Protein AF-0000000072195715 (afdb_homodimer)

InterPro domains:
  IPR000835 MarR-type HTH domain [PF01047] (42-98)
  IPR000835 MarR-type HTH domain [PR00598] (58-74)
  IPR000835 MarR-type HTH domain [PR00598] (75-90)
  IPR000835 MarR-type HTH domain [PR00598] (94-110)
  IPR000835 MarR-type HTH domain [PR00598] (124-144)
  IPR000835 MarR-type HTH domain [PS50995] (1-146)
  IPR000835 MarR-type HTH domain [SM00347] (34-134)
  IPR036388 Winged helix-like DNA-binding domain superfamily [G3DSA:1.10.10.10] (3-145)
  IPR036390 Winged helix DNA-binding domain superfamily [SSF46785] (8-145)
  IPR039422 Transcription regulators MarR/SlyA-like [PTHR33164] (22-145)

Sequence (300 aa):
MKDKKISPITVLDKSPMFVCGVMQRMYRNRAQAELSRQSLITLEMASALAAIEEFQPMSQQALANAVICERSVAKRMVDNLQKRGLVQVSKCESNRRIKMLSLTTDGQQTLQKVHEIMTNLQRDFFSCLSESETSEFVRLIRKVTLANHDMKDKKISPITVLDKSPMFVCGVMQRMYRNRAQAELSRQSLITLEMASALAAIEEFQPMSQQALANAVICERSVAKRMVDNLQKRGLVQVSKCESNRRIKMLSLTTDGQQTLQKVHEIMTNLQRDFFSCLSESETSEFVRLIRKVTLANHD

Organism: NCBI:txid1219067

pLDDT: mean 91.73, std 8.3, range [34.5, 98.06]

Radius of gyration: 22.09 Å; Cα contacts (8 Å, |Δi|>4): 346; chains: 2; bounding box: 43×75×43 Å

Solvent-accessible surface area (backbone atoms only — not comparable to full-atom values): 16574 Å² total; per-residue (Å²): 129,83,78,80,69,85,34,85,37,63,75,51,48,70,29,60,67,51,49,48,49,52,38,49,48,54,51,50,51,51,51,49,50,58,30,51,75,68,69,54,65,52,70,70,54,48,51,51,51,51,42,33,67,73,50,50,70,34,39,60,66,56,46,12,61,57,68,70,49,54,62,71,57,37,50,54,50,48,55,51,36,37,73,70,50,27,35,42,78,42,64,34,87,93,44,69,87,42,48,29,32,31,67,29,75,59,25,50,52,49,50,52,52,49,51,53,51,51,52,53,47,52,51,62,63,47,59,87,46,53,73,67,52,46,53,49,52,46,51,50,53,48,52,43,36,60,71,60,69,113,128,82,79,78,69,86,34,84,38,64,75,51,48,70,29,59,68,51,47,47,50,53,38,49,50,53,51,51,52,52,51,49,51,57,31,51,74,68,69,55,66,52,69,69,54,47,52,49,50,52,43,32,68,75,51,49,70,34,38,61,66,57,47,12,62,56,68,70,48,54,62,70,57,36,50,54,50,48,54,52,35,36,75,72,51,28,36,43,79,43,64,33,88,90,44,70,86,42,48,30,34,32,69,29,75,58,24,48,53,50,48,51,52,49,50,52,52,50,52,52,47,51,50,62,62,46,58,87,47,52,75,67,52,47,54,49,52,45,50,51,52,49,52,45,35,59,71,63,68,112

Structure (mmCIF, N/CA/C/O backbone):
data_AF-0000000072195715-model_v1
#
loop_
_entity.id
_entity.type
_entity.pdbx_description
1 polymer 'Transcriptional regulator'
#
loop_
_atom_site.group_PDB
_atom_site.id
_atom_site.type_symbol
_atom_site.label_atom_id
_atom_site.label_alt_id
_atom_site.label_comp_id
_atom_site.label_asym_id
_atom_site.label_entity_id
_atom_site.label_seq_id
_atom_site.pdbx_PDB_ins_code
_atom_site.Cartn_x
_atom_site.Cartn_y
_atom_site.Cartn_z
_atom_site.occupancy
_atom_site.B_iso_or_equiv
_atom_site.auth_seq_id
_atom_site.auth_comp_id
_atom_site.auth_asym_id
_atom_site.auth_atom_id
_atom_site.pdbx_PDB_model_num
ATOM 1 N N . MET A 1 1 ? 22.484 -19 5.84 1 34.78 1 MET A N 1
ATOM 2 C CA . MET A 1 1 ? 21.484 -18.344 6.676 1 34.78 1 MET A CA 1
ATOM 3 C C . MET A 1 1 ? 20.109 -18.406 6.02 1 34.78 1 MET A C 1
ATOM 5 O O . MET A 1 1 ? 19.953 -17.984 4.871 1 34.78 1 MET A O 1
ATOM 9 N N . LYS A 1 2 ? 19.234 -19.344 6.102 1 46 2 LYS A N 1
ATOM 10 C CA . LYS A 1 2 ? 18.062 -19.781 5.371 1 46 2 LYS A CA 1
ATOM 11 C C . LYS A 1 2 ? 17.156 -18.609 5.004 1 46 2 LYS A C 1
ATOM 13 O O . LYS A 1 2 ? 16.812 -17.797 5.863 1 46 2 LYS A O 1
ATOM 18 N N . ASP A 1 3 ? 17.188 -17.938 3.83 1 61.81 3 ASP A N 1
ATOM 19 C CA . ASP A 1 3 ? 16.578 -16.75 3.271 1 61.81 3 ASP A CA 1
ATOM 20 C C . ASP A 1 3 ? 15.102 -16.656 3.668 1 61.81 3 ASP A C 1
ATOM 22 O O . ASP A 1 3 ? 14.305 -17.547 3.352 1 61.81 3 ASP A O 1
ATOM 26 N N . LYS A 1 4 ? 14.867 -16.047 4.816 1 76.75 4 LYS A N 1
ATOM 27 C CA . LYS A 1 4 ? 13.523 -15.945 5.375 1 76.75 4 LYS A CA 1
ATOM 28 C C . LYS A 1 4 ? 12.531 -15.453 4.328 1 76.75 4 LYS A C 1
ATOM 30 O O . LYS A 1 4 ? 12.797 -14.484 3.617 1 76.75 4 LYS A O 1
ATOM 35 N N . LYS A 1 5 ? 11.578 -16.328 4.176 1 87.62 5 LYS A N 1
ATOM 36 C CA . LYS A 1 5 ? 10.562 -16 3.174 1 87.62 5 LYS A CA 1
ATOM 37 C C . LYS A 1 5 ? 9.516 -15.047 3.734 1 87.62 5 LYS A C 1
ATOM 39 O O . LYS A 1 5 ? 9.125 -15.156 4.895 1 87.62 5 LYS A O 1
ATOM 44 N N . ILE A 1 6 ? 9.266 -14.141 3.016 1 87.19 6 ILE A N 1
ATOM 45 C CA . ILE A 1 6 ? 8.203 -13.203 3.361 1 87.19 6 ILE A CA 1
ATOM 46 C C . ILE A 1 6 ? 6.844 -13.805 3.008 1 87.19 6 ILE A C 1
ATOM 48 O O . ILE A 1 6 ? 5.895 -13.703 3.787 1 87.19 6 ILE A O 1
ATOM 52 N N . SER A 1 7 ? 6.812 -14.406 1.901 1 86.88 7 SER A N 1
ATOM 53 C CA . SER A 1 7 ? 5.633 -15.141 1.449 1 86.88 7 SER A CA 1
ATOM 54 C C . SER A 1 7 ? 5.961 -16.609 1.19 1 86.88 7 SER A C 1
ATOM 56 O O . SER A 1 7 ? 7.023 -16.922 0.653 1 86.88 7 SER A O 1
ATOM 58 N N . PRO A 1 8 ? 5.062 -17.469 1.63 1 86.69 8 PRO A N 1
ATOM 59 C CA . PRO A 1 8 ? 5.293 -18.875 1.311 1 86.69 8 PRO A CA 1
ATOM 60 C C . PRO A 1 8 ? 5.211 -19.172 -0.187 1 86.69 8 PRO A C 1
ATOM 62 O O . PRO A 1 8 ? 5.672 -20.219 -0.645 1 86.69 8 PRO A O 1
ATOM 65 N N . ILE A 1 9 ? 4.59 -18.344 -0.897 1 88.94 9 ILE A N 1
ATOM 66 C CA . ILE A 1 9 ? 4.465 -18.484 -2.344 1 88.94 9 ILE A CA 1
ATOM 67 C C . ILE A 1 9 ? 5.695 -17.891 -3.029 1 88.94 9 ILE A C 1
ATOM 69 O O . ILE A 1 9 ? 5.93 -16.688 -2.973 1 88.94 9 ILE A O 1
ATOM 73 N N . THR A 1 10 ? 6.406 -18.625 -3.721 1 89.38 10 THR A N 1
ATOM 74 C CA . THR A 1 10 ? 7.715 -18.281 -4.266 1 89.38 10 THR A CA 1
ATOM 75 C C . THR A 1 10 ? 7.605 -17.094 -5.207 1 89.38 10 THR A C 1
ATOM 77 O O . THR A 1 10 ? 8.398 -16.141 -5.117 1 89.38 10 THR A O 1
ATOM 80 N N . VAL A 1 11 ? 6.668 -17.094 -6.141 1 88.81 11 VAL A N 1
ATOM 81 C CA . VAL A 1 11 ? 6.535 -16.031 -7.129 1 88.81 11 VAL A CA 1
ATOM 82 C C . VAL A 1 11 ? 6.227 -14.711 -6.426 1 88.81 11 VAL A C 1
ATOM 84 O O . VAL A 1 11 ? 6.703 -13.656 -6.848 1 88.81 11 VAL A O 1
ATOM 87 N N . LEU A 1 12 ? 5.5 -14.758 -5.32 1 88.31 12 LEU A N 1
ATOM 88 C CA . LEU A 1 12 ? 5.168 -13.547 -4.57 1 88.31 12 LEU A CA 1
ATOM 89 C C . LEU A 1 12 ? 6.355 -13.086 -3.734 1 88.31 12 LEU A C 1
ATOM 91 O O . LEU A 1 12 ? 6.609 -11.883 -3.623 1 88.31 12 LEU A O 1
ATOM 95 N N . ASP A 1 13 ? 7.004 -14.07 -3.229 1 90.19 13 ASP A N 1
ATOM 96 C CA . ASP A 1 13 ? 8.172 -13.766 -2.406 1 90.19 13 ASP A CA 1
ATOM 97 C C . ASP A 1 13 ? 9.242 -13.047 -3.223 1 90.19 13 ASP A C 1
ATOM 99 O O . ASP A 1 13 ? 9.977 -12.211 -2.695 1 90.19 13 ASP A O 1
ATOM 103 N N . LYS A 1 14 ? 9.273 -13.344 -4.512 1 89.56 14 LYS A N 1
ATOM 104 C CA . LYS A 1 14 ? 10.297 -12.781 -5.375 1 89.56 14 LYS A CA 1
ATOM 105 C C . LYS A 1 14 ? 9.828 -11.477 -6.02 1 89.56 14 LYS A C 1
ATOM 107 O O . LYS A 1 14 ? 10.602 -10.789 -6.68 1 89.56 14 LYS A O 1
ATOM 112 N N . SER A 1 15 ? 8.609 -11.141 -5.863 1 91.31 15 SER A N 1
ATOM 113 C CA . SER A 1 15 ? 8.039 -9.93 -6.441 1 91.31 15 SER A CA 1
ATOM 114 C C . SER A 1 15 ? 8.305 -8.711 -5.559 1 91.31 15 SER A C 1
ATOM 116 O O . SER A 1 15 ? 7.77 -8.609 -4.453 1 91.31 15 SER A O 1
ATOM 118 N N . PRO A 1 16 ? 9.07 -7.781 -6.035 1 92.88 16 PRO A N 1
ATOM 119 C CA . PRO A 1 16 ? 9.391 -6.598 -5.227 1 92.88 16 PRO A CA 1
ATOM 120 C C . PRO A 1 16 ? 8.141 -5.82 -4.805 1 92.88 16 PRO A C 1
ATOM 122 O O . PRO A 1 16 ? 8.062 -5.348 -3.67 1 92.88 16 PRO A O 1
ATOM 125 N N . MET A 1 17 ? 7.227 -5.777 -5.684 1 93.31 17 MET A N 1
ATOM 126 C CA . MET A 1 17 ? 6.055 -4.965 -5.379 1 93.31 17 MET A CA 1
ATOM 127 C C . MET A 1 17 ? 5.129 -5.691 -4.406 1 93.31 17 MET A C 1
ATOM 129 O O . MET A 1 17 ? 4.414 -5.055 -3.629 1 93.31 17 MET A O 1
ATOM 133 N N . PHE A 1 18 ? 5.191 -6.941 -4.434 1 89.69 18 PHE A N 1
ATOM 134 C CA . PHE A 1 18 ? 4.484 -7.676 -3.389 1 89.69 18 PHE A CA 1
ATOM 135 C C . PHE A 1 18 ? 5.117 -7.418 -2.025 1 89.69 18 PHE A C 1
ATOM 137 O O . PHE A 1 18 ? 4.418 -7.125 -1.055 1 89.69 18 PHE A O 1
ATOM 144 N N . VAL A 1 19 ? 6.383 -7.504 -1.924 1 91.5 19 VAL A N 1
ATOM 145 C CA . VAL A 1 19 ? 7.105 -7.285 -0.677 1 91.5 19 VAL A CA 1
ATOM 146 C C . VAL A 1 19 ? 6.898 -5.852 -0.202 1 91.5 19 VAL A C 1
ATOM 148 O O . VAL A 1 19 ? 6.688 -5.609 0.989 1 91.5 19 VAL A O 1
ATOM 151 N N . CYS A 1 20 ? 6.863 -4.922 -1.094 1 93.38 20 CYS A N 1
ATOM 152 C CA . CYS A 1 20 ? 6.559 -3.533 -0.762 1 93.38 20 CYS A CA 1
ATOM 153 C C . CYS A 1 20 ? 5.164 -3.408 -0.157 1 93.38 20 CYS A C 1
ATOM 155 O O . CYS A 1 20 ? 4.961 -2.648 0.791 1 93.38 20 CYS A O 1
ATOM 157 N N . GLY A 1 21 ? 4.27 -4.082 -0.789 1 91.44 21 GLY A N 1
ATOM 158 C CA . GLY A 1 21 ? 2.912 -4.078 -0.262 1 91.44 21 GLY A CA 1
ATOM 159 C C . GLY A 1 21 ? 2.824 -4.582 1.165 1 91.44 21 GLY A C 1
ATOM 160 O O . GLY A 1 21 ? 2.094 -4.023 1.984 1 91.44 21 GLY A O 1
ATOM 161 N N . VAL A 1 22 ? 3.516 -5.656 1.417 1 89.19 22 VAL A N 1
ATOM 162 C CA . VAL A 1 22 ? 3.547 -6.211 2.766 1 89.19 22 VAL A CA 1
ATOM 163 C C . VAL A 1 22 ? 4.168 -5.199 3.727 1 89.19 22 VAL A C 1
ATOM 165 O O . VAL A 1 22 ? 3.627 -4.941 4.805 1 89.19 22 VAL A O 1
ATOM 168 N N . MET A 1 23 ? 5.277 -4.641 3.328 1 93.81 23 MET A N 1
ATOM 169 C CA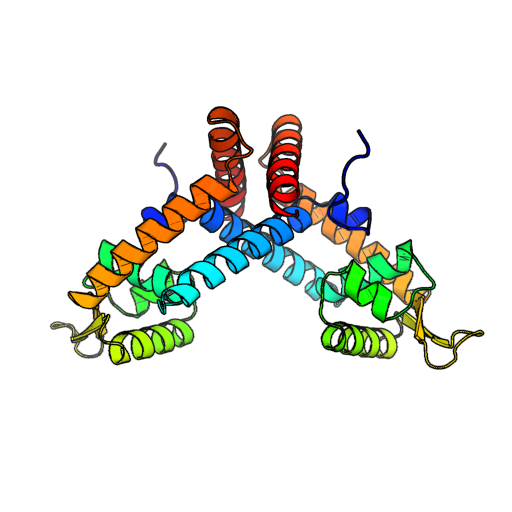 . MET A 1 23 ? 5.969 -3.633 4.125 1 93.81 23 MET A CA 1
ATOM 170 C C . MET A 1 23 ? 5.047 -2.461 4.438 1 93.81 23 MET A C 1
ATOM 172 O O . MET A 1 23 ? 4.961 -2.023 5.59 1 93.81 23 MET A O 1
ATOM 176 N N . GLN A 1 24 ? 4.406 -2.021 3.463 1 92.88 24 GLN A N 1
ATOM 177 C CA . GLN A 1 24 ? 3.496 -0.89 3.611 1 92.88 24 GLN A CA 1
ATOM 178 C C . GLN A 1 24 ? 2.348 -1.226 4.559 1 92.88 24 GLN A C 1
ATOM 180 O O . GLN A 1 24 ? 1.972 -0.408 5.402 1 92.88 24 GLN A O 1
ATOM 185 N N . ARG A 1 25 ? 1.826 -2.311 4.395 1 89.56 25 ARG A N 1
ATOM 186 C CA . ARG A 1 25 ? 0.73 -2.74 5.254 1 89.56 25 ARG A CA 1
ATOM 187 C C . ARG A 1 25 ? 1.175 -2.812 6.711 1 89.56 25 ARG A C 1
ATOM 189 O O . ARG A 1 25 ? 0.462 -2.355 7.609 1 89.56 25 ARG A O 1
ATOM 196 N N . MET A 1 26 ? 2.279 -3.404 6.914 1 91.44 26 MET A N 1
ATOM 197 C CA . MET A 1 26 ? 2.814 -3.508 8.273 1 91.44 26 MET A CA 1
ATOM 198 C C . MET A 1 26 ? 3.002 -2.127 8.891 1 91.44 26 MET A C 1
ATOM 200 O O . MET A 1 26 ? 2.629 -1.903 10.039 1 91.44 26 MET A O 1
ATOM 204 N N . TYR A 1 27 ? 3.602 -1.264 8.141 1 94.75 27 TYR A N 1
ATOM 205 C CA . TYR A 1 27 ? 3.814 0.096 8.617 1 94.75 27 TYR A CA 1
ATOM 206 C C . TYR A 1 27 ? 2.488 0.77 8.953 1 94.75 27 TYR A C 1
ATOM 208 O O . TYR A 1 27 ? 2.34 1.368 10.023 1 94.75 27 TYR A O 1
ATOM 216 N N . ARG A 1 28 ? 1.582 0.704 8.047 1 91.88 28 ARG A N 1
ATOM 217 C CA . ARG A 1 28 ? 0.287 1.352 8.227 1 91.88 28 ARG A CA 1
ATOM 218 C C . ARG A 1 28 ? -0.443 0.792 9.445 1 91.88 28 ARG A C 1
ATOM 220 O O . ARG A 1 28 ? -1.079 1.539 10.188 1 91.88 28 ARG A O 1
ATOM 227 N N . ASN A 1 29 ? -0.399 -0.477 9.602 1 91.38 29 ASN A N 1
ATOM 228 C CA . ASN A 1 29 ? -1.032 -1.097 10.758 1 91.38 29 ASN A CA 1
ATOM 229 C C . ASN A 1 29 ? -0.431 -0.587 12.062 1 91.38 29 ASN A C 1
ATOM 231 O O . ASN A 1 29 ? -1.159 -0.291 13.016 1 91.38 29 ASN A O 1
ATOM 235 N N . ARG A 1 30 ? 0.828 -0.522 12.117 1 93.56 30 ARG A N 1
ATOM 236 C CA . ARG A 1 30 ? 1.498 -0.014 13.312 1 93.56 30 ARG A CA 1
ATOM 237 C C . ARG A 1 30 ? 1.161 1.455 13.547 1 93.56 30 ARG A C 1
ATOM 239 O O . ARG A 1 30 ? 0.918 1.868 14.68 1 93.56 30 ARG A O 1
ATOM 246 N N . ALA A 1 31 ? 1.21 2.182 12.453 1 94.31 31 ALA A N 1
ATOM 247 C CA . ALA A 1 31 ? 0.862 3.598 12.547 1 94.31 31 ALA A CA 1
ATOM 248 C C . ALA A 1 31 ? -0.558 3.777 13.078 1 94.31 31 ALA A C 1
ATOM 250 O O . ALA A 1 31 ? -0.793 4.586 13.977 1 94.31 31 ALA A O 1
ATOM 251 N N . GLN A 1 32 ? -1.471 3.057 12.555 1 92.56 32 GLN A N 1
ATOM 252 C CA . GLN A 1 32 ? -2.861 3.127 12.992 1 92.56 32 GLN A CA 1
ATOM 253 C C . GLN A 1 32 ? -3 2.725 14.453 1 92.56 32 GLN A C 1
ATOM 255 O O . GLN A 1 32 ? -3.758 3.346 15.203 1 92.56 32 GLN A O 1
ATOM 260 N N . ALA A 1 33 ? -2.312 1.721 14.828 1 93.06 33 ALA A N 1
ATOM 261 C CA . ALA A 1 33 ? -2.359 1.257 16.219 1 93.06 33 ALA A CA 1
ATOM 262 C C . ALA A 1 33 ? -1.854 2.334 17.172 1 93.06 33 ALA A C 1
ATOM 264 O O . ALA A 1 33 ? -2.471 2.594 18.203 1 93.06 33 ALA A O 1
ATOM 265 N N . GLU A 1 34 ? -0.769 2.936 16.797 1 93.12 34 GLU A N 1
ATOM 266 C CA . GLU A 1 34 ? -0.182 3.971 17.641 1 93.12 34 GLU A CA 1
ATOM 267 C C . GLU A 1 34 ? -1.099 5.188 17.734 1 93.12 34 GLU A C 1
ATOM 269 O O . GLU A 1 34 ? -1.263 5.762 18.812 1 93.12 34 GLU A O 1
ATOM 274 N N . LEU A 1 35 ? -1.68 5.551 16.641 1 93 35 LEU A N 1
ATOM 275 C CA . LEU A 1 35 ? -2.576 6.703 16.641 1 93 35 LEU A CA 1
ATOM 276 C C . LEU A 1 35 ? -3.842 6.41 17.438 1 93 35 LEU A C 1
ATOM 278 O O . LEU A 1 35 ? -4.324 7.27 18.188 1 93 35 LEU A O 1
ATOM 282 N N . SER A 1 36 ? -4.336 5.277 17.281 1 89.69 36 SER A N 1
ATOM 283 C CA . SER A 1 36 ? -5.547 4.875 17.984 1 89.69 36 SER A CA 1
ATOM 284 C C . SER A 1 36 ? -5.305 4.805 19.484 1 89.69 36 SER A C 1
ATOM 286 O O . SER A 1 36 ? -6.191 5.141 20.281 1 89.69 36 SER A O 1
ATOM 288 N N . ARG A 1 37 ? -4.238 4.34 19.844 1 87.75 37 ARG A N 1
ATOM 289 C CA . ARG A 1 37 ? -3.891 4.242 21.266 1 87.75 37 ARG A CA 1
ATOM 290 C C . ARG A 1 37 ? -3.986 5.602 21.938 1 87.75 37 ARG A C 1
ATOM 292 O O . ARG A 1 37 ? -4.328 5.688 23.125 1 87.75 37 ARG A O 1
ATOM 299 N N . GLN A 1 38 ? -3.758 6.594 21.203 1 85.94 38 GLN A N 1
ATOM 300 C CA . GLN A 1 38 ? -3.775 7.941 21.766 1 85.94 38 GLN A CA 1
ATOM 301 C C . GLN A 1 38 ? -5.082 8.656 21.422 1 85.94 38 GLN A C 1
ATOM 303 O O . GLN A 1 38 ? -5.203 9.867 21.625 1 85.94 38 GLN A O 1
ATOM 308 N N . SER A 1 39 ? -6.031 7.875 20.875 1 79.44 39 SER A N 1
ATOM 309 C CA . SER A 1 39 ? -7.352 8.391 20.516 1 79.44 39 SER A CA 1
ATOM 310 C C . SER A 1 39 ? -7.242 9.57 19.562 1 79.44 39 SER A C 1
ATOM 312 O O . SER A 1 39 ? -7.957 10.562 19.703 1 79.44 39 SER A O 1
ATOM 314 N N . LEU A 1 40 ? -6.312 9.383 18.734 1 83.44 40 LEU A N 1
ATOM 315 C CA . LEU A 1 40 ? -6.105 10.461 17.781 1 83.44 40 LEU A CA 1
ATOM 316 C C . LEU A 1 40 ? -6.84 10.18 16.469 1 83.44 40 LEU A C 1
ATOM 318 O O . LEU A 1 40 ? -7.891 9.531 16.469 1 83.44 40 LEU A O 1
ATOM 322 N N . ILE A 1 41 ? -6.477 10.75 15.375 1 88.56 41 ILE A N 1
ATOM 323 C CA . ILE A 1 41 ? -7.125 10.711 14.07 1 88.56 41 ILE A CA 1
ATOM 324 C C . ILE A 1 41 ? -6.469 9.633 13.203 1 88.56 41 ILE A C 1
ATOM 326 O O . ILE A 1 41 ? -5.41 9.109 13.555 1 88.56 41 ILE A O 1
ATOM 330 N N . THR A 1 42 ? -7.141 9.273 12.164 1 89.06 42 THR A N 1
ATOM 331 C CA . THR A 1 42 ? -6.609 8.297 11.219 1 89.06 42 THR A CA 1
ATOM 332 C C . THR A 1 42 ? -5.488 8.906 10.383 1 89.06 42 THR A C 1
ATOM 334 O O . THR A 1 42 ? -5.301 10.125 10.383 1 89.06 42 THR A O 1
ATOM 337 N N . LEU A 1 43 ? -4.832 8.055 9.719 1 88.31 43 LEU A N 1
ATOM 338 C CA . LEU A 1 43 ? -3.742 8.5 8.859 1 88.31 43 LEU A CA 1
ATOM 339 C C . LEU A 1 43 ? -4.262 9.43 7.762 1 88.31 43 LEU A C 1
ATOM 341 O O . LEU A 1 43 ? -3.613 10.422 7.426 1 88.31 43 LEU A O 1
ATOM 345 N N . GLU A 1 44 ? -5.391 9.094 7.258 1 87.62 44 GLU A N 1
ATOM 346 C CA . GLU A 1 44 ? -5.992 9.922 6.215 1 87.62 44 GLU A CA 1
ATOM 347 C C . GLU A 1 44 ? -6.324 11.32 6.738 1 87.62 44 GLU A C 1
ATOM 349 O O . GLU A 1 44 ? -6.109 12.312 6.043 1 87.62 44 GLU A O 1
ATOM 354 N N . MET A 1 45 ? -6.824 11.359 7.883 1 91.94 45 MET A N 1
ATOM 355 C CA . MET A 1 45 ? -7.152 12.641 8.508 1 91.94 45 MET A CA 1
ATOM 356 C C . MET A 1 45 ? -5.887 13.422 8.844 1 91.94 45 MET A C 1
ATOM 358 O O . MET A 1 45 ? -5.855 14.648 8.719 1 91.94 45 MET A O 1
ATOM 362 N N . ALA A 1 46 ? -4.902 12.695 9.258 1 92.75 46 ALA A N 1
ATOM 363 C CA . ALA A 1 46 ? -3.615 13.32 9.547 1 92.75 46 ALA A CA 1
ATOM 364 C C . ALA A 1 46 ? -3.035 13.977 8.297 1 92.75 46 ALA A C 1
ATOM 366 O O . ALA A 1 46 ? -2.506 15.094 8.367 1 92.75 46 ALA A O 1
ATOM 367 N N . SER A 1 47 ? -3.125 13.312 7.227 1 92.75 47 SER A N 1
ATOM 368 C CA . SER A 1 47 ? -2.646 13.867 5.965 1 92.75 47 SER A CA 1
ATOM 369 C C . SER A 1 47 ? -3.404 15.133 5.59 1 92.75 47 SER A C 1
ATOM 371 O O . SER A 1 47 ? -2.812 16.094 5.102 1 92.75 47 SER A O 1
ATOM 373 N N . ALA A 1 48 ? -4.645 15.094 5.816 1 94.12 48 ALA A N 1
ATOM 374 C CA . ALA A 1 48 ? -5.465 16.281 5.543 1 94.12 48 ALA A CA 1
ATOM 375 C C . ALA A 1 48 ? -5.047 17.453 6.422 1 94.12 48 ALA A C 1
ATOM 377 O O . ALA A 1 48 ? -4.918 18.578 5.941 1 94.12 48 ALA A O 1
ATOM 378 N N . LEU A 1 49 ? -4.84 17.188 7.672 1 95.94 49 LEU A N 1
ATOM 379 C CA . LEU A 1 49 ? -4.41 18.234 8.594 1 95.94 49 LEU A CA 1
ATOM 380 C C . LEU A 1 49 ? -3.057 18.797 8.18 1 95.94 49 LEU A C 1
ATOM 382 O O . LEU A 1 49 ? -2.834 20.016 8.258 1 95.94 49 LEU A O 1
ATOM 386 N N . ALA A 1 50 ? -2.246 17.938 7.773 1 95.31 50 ALA A N 1
ATOM 387 C CA . ALA A 1 50 ? -0.929 18.375 7.316 1 95.31 50 ALA A CA 1
ATOM 388 C C . ALA A 1 50 ? -1.046 19.312 6.109 1 95.31 50 ALA A C 1
ATOM 390 O O . ALA A 1 50 ? -0.345 20.312 6.023 1 95.31 50 ALA A O 1
ATOM 391 N N . ALA A 1 51 ? -1.886 18.938 5.199 1 95.44 51 ALA A N 1
ATOM 392 C CA . ALA A 1 51 ? -2.119 19.766 4.02 1 95.44 51 ALA A CA 1
ATOM 393 C C . ALA A 1 51 ? -2.65 21.141 4.41 1 95.44 51 ALA A C 1
ATOM 395 O O . ALA A 1 51 ? -2.158 22.156 3.93 1 95.44 51 ALA A O 1
ATOM 396 N N . ILE A 1 52 ? -3.594 21.141 5.266 1 96.75 52 ILE A N 1
ATOM 397 C CA . ILE A 1 52 ? -4.199 22.391 5.699 1 96.75 52 ILE A CA 1
ATOM 398 C C . ILE A 1 52 ? -3.164 23.234 6.43 1 96.75 52 ILE A C 1
ATOM 400 O O . ILE A 1 52 ? -3.082 24.453 6.215 1 96.75 52 ILE A O 1
ATOM 404 N N . GLU A 1 53 ? -2.424 22.625 7.277 1 96.06 53 GLU A N 1
ATOM 405 C CA . GLU A 1 53 ? -1.386 23.359 8 1 96.06 53 GLU A CA 1
ATOM 406 C C . GLU A 1 53 ? -0.446 24.078 7.035 1 96.06 53 GLU A C 1
ATOM 408 O O . GLU A 1 53 ? -0.095 25.234 7.254 1 96.06 53 GLU A O 1
ATOM 413 N N . GLU A 1 54 ? -0.112 23.453 6.062 1 95.25 54 GLU A N 1
ATOM 414 C CA . GLU A 1 54 ? 0.889 23.984 5.137 1 95.25 54 GLU A CA 1
ATOM 415 C C . GLU A 1 54 ? 0.295 25.062 4.23 1 95.25 54 GLU A C 1
ATOM 417 O O . GLU A 1 54 ? 0.968 26.031 3.893 1 95.25 54 GLU A O 1
ATOM 422 N N . PHE A 1 55 ? -0.975 24.984 3.861 1 95.5 55 PHE A N 1
ATOM 423 C CA . PHE A 1 55 ? -1.486 25.828 2.779 1 95.5 55 PHE A CA 1
ATOM 424 C C . PHE A 1 55 ? -2.66 26.672 3.258 1 95.5 55 PHE A C 1
ATOM 426 O O . PHE A 1 55 ? -3.232 27.438 2.482 1 95.5 55 PHE A O 1
ATOM 433 N N . GLN A 1 56 ? -2.932 26.688 4.504 1 93.88 56 GLN A N 1
ATOM 434 C CA . GLN A 1 56 ? -4.133 27.359 4.992 1 93.88 56 GLN A CA 1
ATOM 435 C C . GLN A 1 56 ? -4.043 28.875 4.789 1 93.88 56 GLN A C 1
ATOM 437 O O . GLN A 1 56 ? -2.951 29.438 4.812 1 93.88 56 GLN A O 1
ATOM 442 N N . PRO A 1 57 ? -5.094 29.438 4.535 1 95.19 57 PRO A N 1
ATOM 443 C CA . PRO A 1 57 ? -6.383 28.797 4.258 1 95.19 57 PRO A CA 1
ATOM 444 C C . PRO A 1 57 ? -6.438 28.172 2.869 1 95.19 57 PRO A C 1
ATOM 446 O O . PRO A 1 57 ? -5.828 28.672 1.929 1 95.19 57 PRO A O 1
ATOM 449 N N . MET A 1 58 ? -7.137 26.969 2.779 1 95.44 58 MET A N 1
ATOM 450 C CA . MET A 1 58 ? -7.23 26.328 1.472 1 95.44 58 MET A CA 1
ATOM 451 C C . MET A 1 58 ? -8.648 25.828 1.217 1 95.44 58 MET A C 1
ATOM 453 O O . MET A 1 58 ? -9.398 25.562 2.158 1 95.44 58 MET A O 1
ATOM 457 N N . SER A 1 59 ? -8.938 25.656 -0.051 1 95.62 59 SER A N 1
ATOM 458 C CA . SER A 1 59 ? -10.266 25.172 -0.415 1 95.62 59 SER A CA 1
ATOM 459 C C . SER A 1 59 ? -10.367 23.656 -0.261 1 95.62 59 SER A C 1
ATOM 461 O O . SER A 1 59 ? -9.352 22.953 -0.25 1 95.62 59 SER A O 1
ATOM 463 N N . GLN A 1 60 ? -11.57 23.203 -0.119 1 94.25 60 GLN A N 1
ATOM 464 C CA . GLN A 1 60 ? -11.805 21.766 -0.047 1 94.25 60 GLN A CA 1
ATOM 465 C C . GLN A 1 60 ? -11.297 21.062 -1.303 1 94.25 60 GLN A C 1
ATOM 467 O O . GLN A 1 60 ? -10.742 19.969 -1.225 1 94.25 60 GLN A O 1
ATOM 472 N N . GLN A 1 61 ? -11.438 21.703 -2.4 1 93.5 61 GLN A N 1
ATOM 473 C CA . GLN A 1 61 ? -10.953 21.141 -3.656 1 93.5 61 GLN A CA 1
ATOM 474 C C . GLN A 1 61 ? -9.43 21.047 -3.66 1 93.5 61 GLN A C 1
ATOM 476 O O . GLN A 1 61 ? -8.867 20.031 -4.098 1 93.5 61 GLN A O 1
ATOM 481 N N . ALA A 1 62 ? -8.844 22.062 -3.268 1 94.06 62 ALA A N 1
ATOM 482 C CA . ALA A 1 62 ? -7.387 22.062 -3.18 1 94.06 62 ALA A CA 1
ATOM 483 C C . ALA A 1 62 ? -6.898 20.969 -2.23 1 94.06 62 ALA A C 1
ATOM 485 O O . ALA A 1 62 ? -5.871 20.344 -2.482 1 94.06 62 ALA A O 1
ATOM 486 N N . LEU A 1 63 ? -7.605 20.781 -1.188 1 94.94 63 LEU A N 1
ATOM 487 C CA . LEU A 1 63 ? -7.27 19.719 -0.247 1 94.94 63 LEU A CA 1
ATOM 488 C C . LEU A 1 63 ? -7.367 18.344 -0.915 1 94.94 63 LEU A C 1
ATOM 490 O O . LEU A 1 63 ? -6.461 17.531 -0.788 1 94.94 63 LEU A O 1
ATOM 494 N N . ALA A 1 64 ? -8.398 18.125 -1.602 1 92.81 64 ALA A N 1
ATOM 495 C CA . ALA A 1 64 ? -8.602 16.859 -2.299 1 92.81 64 ALA A CA 1
ATOM 496 C C . ALA A 1 64 ? -7.438 16.562 -3.242 1 92.81 64 ALA A C 1
ATOM 498 O O . ALA A 1 64 ? -6.906 15.445 -3.25 1 92.81 64 ALA A O 1
ATOM 499 N N . ASN A 1 65 ? -6.996 17.578 -3.93 1 89.06 65 ASN A N 1
ATOM 500 C CA . ASN A 1 65 ? -5.875 17.438 -4.852 1 89.06 65 ASN A CA 1
ATOM 501 C C . ASN A 1 65 ? -4.574 17.125 -4.117 1 89.06 65 ASN A C 1
ATOM 503 O O . ASN A 1 65 ? -3.791 16.297 -4.566 1 89.06 65 ASN A O 1
ATOM 507 N N . ALA A 1 66 ? -4.426 17.766 -3.027 1 88.56 66 ALA A N 1
ATOM 508 C CA . ALA A 1 66 ? -3.178 17.641 -2.277 1 88.56 66 ALA A CA 1
ATOM 509 C C . ALA A 1 66 ? -3.035 16.25 -1.678 1 88.56 66 ALA A C 1
ATOM 511 O O . ALA A 1 66 ? -1.932 15.703 -1.617 1 88.56 66 ALA A O 1
ATOM 512 N N . VAL A 1 67 ? -4.129 15.672 -1.242 1 87.12 67 VAL A N 1
ATOM 513 C CA . VAL A 1 67 ? -4.039 14.375 -0.575 1 87.12 67 VAL A CA 1
ATOM 514 C C . VAL A 1 67 ? -4.434 13.266 -1.544 1 87.12 67 VAL A C 1
ATOM 516 O O . VAL A 1 67 ? -4.648 12.125 -1.134 1 87.12 67 VAL A O 1
ATOM 519 N N . ILE A 1 68 ? -4.562 13.602 -2.785 1 79.5 68 ILE A N 1
ATOM 520 C CA . ILE A 1 68 ? -4.793 12.68 -3.887 1 79.5 68 ILE A CA 1
ATOM 521 C C . ILE A 1 68 ? -6.02 11.82 -3.592 1 79.5 68 ILE A C 1
ATOM 523 O O . ILE A 1 68 ? -5.945 10.586 -3.627 1 79.5 68 ILE A O 1
ATOM 527 N N . CYS A 1 69 ? -7.133 12.445 -3.346 1 84.94 69 CYS A N 1
ATOM 528 C CA . CYS A 1 69 ? -8.383 11.727 -3.125 1 84.94 69 CYS A CA 1
ATOM 529 C C . CYS A 1 69 ? -9.539 12.406 -3.848 1 84.94 69 CYS A C 1
ATOM 531 O O . CYS A 1 69 ? -9.383 13.5 -4.383 1 84.94 69 CYS A O 1
ATOM 533 N N . GLU A 1 70 ? -10.633 11.664 -3.9 1 87.19 70 GLU A N 1
ATOM 534 C CA . GLU A 1 70 ? -11.828 12.188 -4.559 1 87.19 70 GLU A CA 1
ATOM 535 C C . GLU A 1 70 ? -12.492 13.273 -3.715 1 87.19 70 GLU A C 1
ATOM 537 O O . GLU A 1 70 ? -12.398 13.258 -2.486 1 87.19 70 GLU A O 1
ATOM 542 N N . ARG A 1 71 ? -13.141 14.078 -4.363 1 90.31 71 ARG A N 1
ATOM 543 C CA . ARG A 1 71 ? -13.797 15.219 -3.721 1 90.31 71 ARG A CA 1
ATOM 544 C C . ARG A 1 71 ? -14.781 14.75 -2.65 1 90.31 71 ARG A C 1
ATOM 546 O O . ARG A 1 71 ? -14.875 15.359 -1.584 1 90.31 71 ARG A O 1
ATOM 553 N N . SER A 1 72 ? -15.508 13.75 -2.996 1 93.25 72 SER A N 1
ATOM 554 C CA . SER A 1 72 ? -16.484 13.242 -2.043 1 93.25 72 SER A CA 1
ATOM 555 C C . SER A 1 72 ? -15.812 12.727 -0.774 1 93.25 72 SER A C 1
ATOM 557 O O . SER A 1 72 ? -16.344 12.898 0.328 1 93.25 72 SER A O 1
ATOM 559 N N . VAL A 1 73 ? -14.727 12.164 -0.869 1 89.19 73 VAL A N 1
ATOM 560 C CA . VAL A 1 73 ? -13.961 11.648 0.261 1 89.19 73 VAL A CA 1
ATOM 561 C C . VAL A 1 73 ? -13.414 12.812 1.086 1 89.19 73 VAL A C 1
ATOM 563 O O . VAL A 1 73 ? -13.477 12.797 2.318 1 89.19 73 VAL A O 1
ATOM 566 N N . ALA A 1 74 ? -12.938 13.758 0.377 1 93.06 74 ALA A N 1
ATOM 567 C CA . ALA A 1 74 ? -12.422 14.945 1.052 1 93.06 74 ALA A CA 1
ATOM 568 C C . ALA A 1 74 ? -13.523 15.641 1.854 1 93.06 74 ALA A C 1
ATOM 570 O O . ALA A 1 74 ? -13.297 16.094 2.979 1 93.06 74 ALA A O 1
ATOM 571 N N . LYS A 1 75 ? -14.633 15.773 1.229 1 94.5 75 LYS A N 1
ATOM 572 C CA . LYS A 1 75 ? -15.75 16.406 1.916 1 94.5 75 LYS A CA 1
ATOM 573 C C . LYS A 1 75 ? -16.078 15.68 3.219 1 94.5 75 LYS A C 1
ATOM 575 O O . LYS A 1 75 ? -16.234 16.312 4.266 1 94.5 75 LYS A O 1
ATOM 580 N N . ARG A 1 76 ? -16.234 14.406 3.117 1 94.69 76 ARG A N 1
ATOM 581 C CA . ARG A 1 76 ? -16.516 13.609 4.305 1 94.69 76 ARG A CA 1
ATOM 582 C C . ARG A 1 76 ? -15.422 13.773 5.355 1 94.69 76 ARG A C 1
ATOM 584 O O . ARG A 1 76 ? -15.711 13.859 6.551 1 94.69 76 ARG A O 1
ATOM 591 N N . MET A 1 77 ? -14.281 13.812 4.953 1 93.06 77 MET A N 1
ATOM 592 C CA . MET A 1 77 ? -13.133 13.969 5.84 1 93.06 77 MET A CA 1
ATOM 593 C C . MET A 1 77 ? -13.164 15.328 6.535 1 93.06 77 MET A C 1
ATOM 595 O O . MET A 1 77 ? -12.977 15.414 7.75 1 93.06 77 MET A O 1
ATOM 599 N N . VAL A 1 78 ? -13.461 16.312 5.797 1 94.62 78 VAL A N 1
ATOM 600 C CA . VAL A 1 78 ? -13.531 17.672 6.34 1 94.62 78 VAL A CA 1
ATOM 601 C C . VAL A 1 78 ? -14.68 17.766 7.34 1 94.62 78 VAL A C 1
ATOM 603 O O . VAL A 1 78 ? -14.531 18.344 8.414 1 94.62 78 VAL A O 1
ATOM 606 N N . ASP A 1 79 ? -15.828 17.266 6.918 1 95.75 79 ASP A N 1
ATOM 607 C CA . ASP A 1 79 ? -16.984 17.25 7.82 1 95.75 79 ASP A CA 1
ATOM 608 C C . ASP A 1 79 ? -16.625 16.594 9.148 1 95.75 79 ASP A C 1
ATOM 610 O O . ASP A 1 79 ? -16.984 17.109 10.211 1 95.75 79 ASP A O 1
ATOM 614 N N . ASN A 1 80 ? -15.93 15.539 9.133 1 95.62 80 ASN A N 1
ATOM 615 C CA . ASN A 1 80 ? -15.508 14.82 10.328 1 95.62 80 ASN A CA 1
ATOM 616 C C . ASN A 1 80 ? -14.539 15.641 11.164 1 95.62 80 ASN A C 1
ATOM 618 O O . ASN A 1 80 ? -14.695 15.75 12.383 1 95.62 80 ASN A O 1
ATOM 622 N N . LEU A 1 81 ? -13.625 16.25 10.547 1 96.44 81 LEU A N 1
ATOM 623 C CA . LEU A 1 81 ? -12.617 17.047 11.227 1 96.44 81 LEU A CA 1
ATOM 624 C C . LEU A 1 81 ? -13.242 18.281 11.859 1 96.44 81 LEU A C 1
ATOM 626 O O . LEU A 1 81 ? -12.836 18.703 12.945 1 96.44 81 LEU A O 1
ATOM 630 N N . GLN A 1 82 ? -14.172 18.875 11.125 1 96.31 82 GLN A N 1
ATOM 631 C CA . GLN A 1 82 ? -14.898 20.016 11.656 1 96.31 82 GLN A CA 1
ATOM 632 C C . GLN A 1 82 ? -15.711 19.625 12.883 1 96.31 82 GLN A C 1
ATOM 634 O O . GLN A 1 82 ? -15.711 20.344 13.891 1 96.31 82 GLN A O 1
ATOM 639 N N . LYS A 1 83 ? -16.359 18.531 12.781 1 96.19 83 LYS A N 1
ATOM 640 C CA . LYS A 1 83 ? -17.172 18.031 13.891 1 96.19 83 LYS A CA 1
ATOM 641 C C . LYS A 1 83 ? -16.297 17.781 15.125 1 96.19 83 LYS A C 1
ATOM 643 O O . LYS A 1 83 ? -16.734 18 16.25 1 96.19 83 LYS A O 1
ATOM 648 N N . ARG A 1 84 ? -15.07 17.391 14.938 1 95.31 84 ARG A N 1
ATOM 649 C CA . ARG A 1 84 ? -14.133 17.078 16.016 1 95.31 84 ARG A CA 1
ATOM 650 C C . ARG A 1 84 ? -13.453 18.344 16.531 1 95.31 84 ARG A C 1
ATOM 652 O O . ARG A 1 84 ? -12.648 18.297 17.469 1 95.31 84 ARG A O 1
ATOM 659 N N . GLY A 1 85 ? -13.727 19.469 15.875 1 96.81 85 GLY A N 1
ATOM 660 C CA . GLY A 1 85 ? -13.18 20.75 16.297 1 96.81 85 GLY A CA 1
ATOM 661 C C . GLY A 1 85 ? -11.742 20.953 15.875 1 96.81 85 GLY A C 1
ATOM 662 O O . GLY A 1 85 ? -11.031 21.781 16.453 1 96.81 85 GLY A O 1
ATOM 663 N N . LEU A 1 86 ? -11.289 20.25 14.898 1 97.62 86 LEU A N 1
ATOM 664 C CA . LEU A 1 86 ? -9.891 20.312 14.492 1 97.62 86 LEU A CA 1
ATOM 665 C C . LEU A 1 86 ? -9.703 21.266 13.312 1 97.62 86 LEU A C 1
ATOM 667 O O . LEU A 1 86 ? -8.594 21.734 13.062 1 97.62 86 LEU A O 1
ATOM 671 N N . VAL A 1 87 ? -10.789 21.469 12.57 1 97.94 87 VAL A N 1
ATOM 672 C CA . VAL A 1 87 ? -10.766 22.328 11.398 1 97.94 87 VAL A CA 1
ATOM 673 C C . VAL A 1 87 ? -11.883 23.359 11.492 1 97.94 87 VAL A C 1
ATOM 675 O O . VAL A 1 87 ? -12.977 23.062 11.969 1 97.94 87 VAL A O 1
ATOM 678 N N . GLN A 1 88 ? -11.586 24.531 11.109 1 97.5 88 GLN A N 1
ATOM 679 C CA . GLN A 1 88 ? -12.594 25.578 10.961 1 97.5 88 GLN A CA 1
ATOM 680 C C . GLN A 1 88 ? -12.852 25.891 9.492 1 97.5 88 GLN A C 1
ATOM 682 O O . GLN A 1 88 ? -11.93 25.875 8.68 1 97.5 88 GLN A O 1
ATOM 687 N N . VAL A 1 89 ? -14.117 26.078 9.219 1 95.25 89 VAL A N 1
ATOM 688 C CA . VAL A 1 89 ? -14.523 26.359 7.844 1 95.25 89 VAL A CA 1
ATOM 689 C C . VAL A 1 89 ? -15.055 27.781 7.734 1 95.25 89 VAL A C 1
ATOM 691 O O . VAL A 1 89 ? -15.875 28.203 8.555 1 95.25 89 VAL A O 1
ATOM 694 N N . SER A 1 90 ? -14.477 28.453 6.805 1 94.06 90 SER A N 1
ATOM 695 C CA . SER A 1 90 ? -14.969 29.797 6.484 1 94.06 90 SER A CA 1
ATOM 696 C C . SER A 1 90 ? -15.336 29.906 5.008 1 94.06 90 SER A C 1
ATOM 698 O O . SER A 1 90 ? -15.023 29 4.215 1 94.06 90 SER A O 1
ATOM 700 N N . LYS A 1 91 ? -16.094 30.953 4.664 1 90.94 91 LYS A N 1
ATOM 701 C CA . LYS A 1 91 ? -16.453 31.172 3.268 1 90.94 91 LYS A CA 1
ATOM 702 C C . LYS A 1 91 ? -15.484 32.156 2.605 1 90.94 91 LYS A C 1
ATOM 704 O O . LYS A 1 91 ? -15.031 33.094 3.232 1 90.94 91 LYS A O 1
ATOM 709 N N . CYS A 1 92 ? -15.211 31.781 1.326 1 88.5 92 CYS A N 1
ATOM 710 C CA . CYS A 1 92 ? -14.383 32.688 0.535 1 88.5 92 CYS A CA 1
ATOM 711 C C . CYS A 1 92 ? -15.109 34 0.281 1 88.5 92 CYS A C 1
ATOM 713 O O . CYS A 1 92 ? -16.281 34 -0.073 1 88.5 92 CYS A O 1
ATOM 715 N N . GLU A 1 93 ? -14.375 35.062 0.475 1 86.75 93 GLU A N 1
ATOM 716 C CA . GLU A 1 93 ? -14.961 36.375 0.323 1 86.75 93 GLU A CA 1
ATOM 717 C C . GLU A 1 93 ? -15.398 36.625 -1.117 1 86.75 93 GLU A C 1
ATOM 719 O O . GLU A 1 93 ? -16.469 37.219 -1.357 1 86.75 93 GLU A O 1
ATOM 724 N N . SER A 1 94 ? -14.625 36.188 -2.031 1 90.5 94 SER A N 1
ATOM 725 C CA . SER A 1 94 ? -14.875 36.469 -3.441 1 90.5 94 SER A CA 1
ATOM 726 C C . SER A 1 94 ? -15.906 35.5 -4.016 1 90.5 94 SER A C 1
ATOM 728 O O . SER A 1 94 ? -16.547 35.781 -5.02 1 90.5 94 SER A O 1
ATOM 730 N N . ASN A 1 95 ? -15.977 34.375 -3.537 1 89.94 95 ASN A N 1
ATOM 731 C CA . ASN A 1 95 ? -16.891 33.312 -3.955 1 89.94 95 ASN A CA 1
ATOM 732 C C . ASN A 1 95 ? -17.422 32.531 -2.762 1 89.94 95 ASN A C 1
ATOM 734 O O . ASN A 1 95 ? -16.766 31.578 -2.297 1 89.94 95 ASN A O 1
ATOM 738 N N . ARG A 1 96 ? -18.578 32.812 -2.34 1 86.56 96 ARG A N 1
ATOM 739 C CA . ARG A 1 96 ? -19.109 32.281 -1.089 1 86.56 96 ARG A CA 1
ATOM 740 C C . ARG A 1 96 ? -19.438 30.797 -1.209 1 86.56 96 ARG A C 1
ATOM 742 O O . ARG A 1 96 ? -19.719 30.141 -0.207 1 86.56 96 ARG A O 1
ATOM 749 N N . ARG A 1 97 ? -19.375 30.266 -2.322 1 87 97 ARG A N 1
ATOM 750 C CA . ARG A 1 97 ? -19.641 28.844 -2.516 1 87 97 ARG A CA 1
ATOM 751 C C . ARG A 1 97 ? -18.406 28.016 -2.164 1 87 97 ARG A C 1
ATOM 753 O O . ARG A 1 97 ? -18.516 26.797 -1.966 1 87 97 ARG A O 1
ATOM 760 N N . ILE A 1 98 ? -17.312 28.719 -2.092 1 89.69 98 ILE A N 1
ATOM 761 C CA . ILE A 1 98 ? -16.062 28.016 -1.835 1 89.69 98 ILE A CA 1
ATOM 762 C C . ILE A 1 9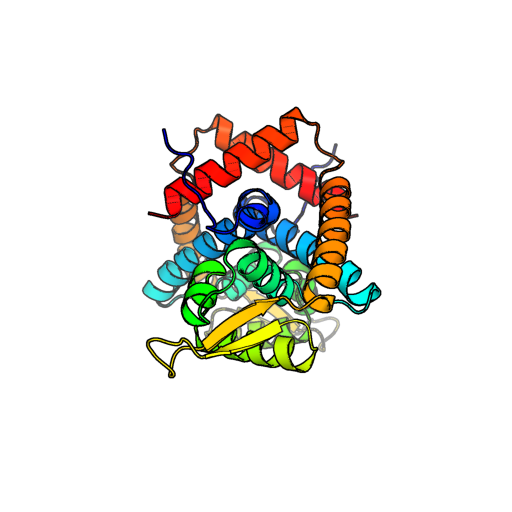8 ? -15.789 27.969 -0.333 1 89.69 98 ILE A C 1
ATOM 764 O O . ILE A 1 98 ? -15.75 29.016 0.324 1 89.69 98 ILE A O 1
ATOM 768 N N . LYS A 1 99 ? -15.648 26.797 0.174 1 91.88 99 LYS A N 1
ATOM 769 C CA . LYS A 1 99 ? -15.273 26.609 1.574 1 91.88 99 LYS A CA 1
ATOM 770 C C . LYS A 1 99 ? -13.766 26.703 1.763 1 91.88 99 LYS A C 1
ATOM 772 O O . LYS A 1 99 ? -13.008 26.031 1.058 1 91.88 99 LYS A O 1
ATOM 777 N N . MET A 1 100 ? -13.406 27.578 2.723 1 96.19 100 MET A N 1
ATOM 778 C CA . MET A 1 100 ? -12 27.719 3.064 1 96.19 100 MET A CA 1
ATOM 779 C C . MET A 1 100 ? -11.688 27.047 4.398 1 96.19 100 MET A C 1
ATOM 781 O O . MET A 1 100 ? -12.383 27.281 5.391 1 96.19 100 MET A O 1
ATOM 785 N N . LEU A 1 101 ? -10.625 26.25 4.367 1 97.81 101 LEU A N 1
ATOM 786 C CA . LEU A 1 101 ? -10.297 25.422 5.52 1 97.81 101 LEU A CA 1
ATOM 787 C C . LEU A 1 101 ? -9.078 25.953 6.258 1 97.81 101 LEU A C 1
ATOM 789 O O . LEU A 1 101 ? -8.086 26.344 5.629 1 97.81 101 LEU A O 1
ATOM 793 N N . SER A 1 102 ? -9.148 26.016 7.586 1 98.06 102 SER A N 1
ATOM 794 C CA . SER A 1 102 ? -8.031 26.359 8.461 1 98.06 102 SER A CA 1
ATOM 795 C C . SER A 1 102 ? -8.008 25.469 9.703 1 98.06 102 SER A C 1
ATOM 797 O O . SER A 1 102 ? -9.039 24.938 10.102 1 98.06 102 SER A O 1
ATOM 799 N N . LEU A 1 103 ? -6.797 25.422 10.281 1 97.94 103 LEU A N 1
ATOM 800 C CA . LEU A 1 103 ? -6.691 24.625 11.5 1 97.94 103 LEU A CA 1
ATOM 801 C C . LEU A 1 103 ? -7.137 25.438 12.711 1 97.94 103 LEU A C 1
ATOM 803 O O . LEU A 1 103 ? -6.863 26.641 12.805 1 97.94 103 LEU A O 1
ATOM 807 N N . THR A 1 104 ? -7.773 24.734 13.633 1 98.06 104 THR A N 1
ATOM 808 C CA . THR A 1 104 ? -7.961 25.297 14.961 1 98.06 104 THR A CA 1
ATOM 809 C C . THR A 1 104 ? -6.719 25.078 15.82 1 98.06 104 THR A C 1
ATOM 811 O O . THR A 1 104 ? -5.77 24.422 15.391 1 98.06 104 THR A O 1
ATOM 814 N N . THR A 1 105 ? -6.742 25.703 17.016 1 97.75 105 THR A N 1
ATOM 815 C CA . THR A 1 105 ? -5.66 25.453 17.953 1 97.75 105 THR A CA 1
ATOM 816 C C . THR A 1 105 ? -5.574 23.969 18.312 1 97.75 105 THR A C 1
ATOM 818 O O . THR A 1 105 ? -4.48 23.406 18.359 1 97.75 105 THR A O 1
ATOM 821 N N . ASP A 1 106 ? -6.707 23.359 18.438 1 96.75 106 ASP A N 1
ATOM 822 C CA . ASP A 1 106 ? -6.754 21.938 18.734 1 96.75 106 ASP A CA 1
ATOM 823 C C . ASP A 1 106 ? -6.238 21.109 17.562 1 96.75 106 ASP A C 1
ATOM 825 O O . ASP A 1 106 ? -5.578 20.094 17.75 1 96.75 106 ASP A O 1
ATOM 829 N N . GLY A 1 107 ? -6.586 21.594 16.375 1 96.94 107 GLY A N 1
ATOM 830 C CA . GLY A 1 107 ? -6.086 20.938 15.172 1 96.94 107 GLY A CA 1
ATOM 831 C C . GLY A 1 107 ? -4.574 20.969 15.062 1 96.94 107 GLY A C 1
ATOM 832 O O . GLY A 1 107 ? -3.953 19.953 14.727 1 96.94 107 GLY A O 1
ATOM 833 N N . GLN A 1 108 ? -4.047 22.062 15.453 1 96.75 108 GLN A N 1
ATOM 834 C CA . GLN A 1 108 ? -2.596 22.219 15.422 1 96.75 108 GLN A CA 1
ATOM 835 C C . GLN A 1 108 ? -1.926 21.328 16.469 1 96.75 108 GLN A C 1
ATOM 837 O O . GLN A 1 108 ? -0.906 20.688 16.188 1 96.75 108 GLN A O 1
ATOM 842 N N . GLN A 1 109 ? -2.469 21.312 17.594 1 96.38 109 GLN A N 1
ATOM 843 C CA . GLN A 1 109 ? -1.913 20.516 18.672 1 96.38 109 GLN A CA 1
ATOM 844 C C . GLN A 1 109 ? -1.984 19.031 18.344 1 96.38 109 GLN A C 1
ATOM 846 O O . GLN A 1 109 ? -1.034 18.281 18.594 1 96.38 109 GLN A O 1
ATOM 851 N N . THR A 1 110 ? -3.094 18.672 17.797 1 96 110 THR A N 1
ATOM 852 C CA . THR A 1 110 ? -3.266 17.281 17.406 1 96 110 THR A CA 1
ATOM 853 C C . THR A 1 110 ? -2.242 16.891 16.344 1 96 110 THR A C 1
ATOM 855 O O . THR A 1 110 ? -1.629 15.82 16.422 1 96 110 THR A O 1
ATOM 858 N N . LEU A 1 111 ? -2.064 17.703 15.391 1 95.69 111 LEU A N 1
ATOM 859 C CA . LEU A 1 111 ? -1.119 17.422 14.312 1 95.69 111 LEU A CA 1
ATOM 860 C C . LEU A 1 111 ? 0.303 17.312 14.852 1 95.69 111 LEU A C 1
ATOM 862 O O . LEU A 1 111 ? 1.084 16.484 14.391 1 95.69 111 LEU A O 1
ATOM 866 N N . GLN A 1 112 ? 0.599 18.156 15.773 1 95.69 112 GLN A N 1
ATOM 867 C CA . GLN A 1 112 ? 1.927 18.094 16.375 1 95.69 112 GLN A CA 1
ATOM 868 C C . GLN A 1 112 ? 2.158 16.734 17.062 1 95.69 112 GLN A C 1
ATOM 870 O O . GLN A 1 112 ? 3.244 16.172 16.953 1 95.69 112 GLN A O 1
ATOM 875 N N . LYS A 1 113 ? 1.169 16.297 17.75 1 95.94 113 LYS A N 1
ATOM 876 C CA . LYS A 1 113 ? 1.255 14.984 18.375 1 95.94 113 LYS A CA 1
ATOM 877 C C . LYS A 1 113 ? 1.407 13.883 17.344 1 95.94 113 LYS A C 1
ATOM 879 O O . LYS A 1 113 ? 2.188 12.945 17.531 1 95.94 113 LYS A O 1
ATOM 884 N N . VAL A 1 114 ? 0.676 13.992 16.281 1 95.25 114 VAL A N 1
ATOM 885 C CA . VAL A 1 114 ? 0.758 13.023 15.188 1 95.25 114 VAL A CA 1
ATOM 886 C C . VAL A 1 114 ? 2.176 13 14.625 1 95.25 114 VAL A C 1
ATOM 888 O O . VAL A 1 114 ? 2.744 11.93 14.398 1 95.25 114 VAL A O 1
ATOM 891 N N . HIS A 1 115 ? 2.721 14.156 14.43 1 93.81 115 HIS A N 1
ATOM 892 C CA . HIS A 1 115 ? 4.074 14.266 13.891 1 93.81 115 HIS A CA 1
ATOM 893 C C . HIS A 1 115 ? 5.078 13.539 14.781 1 93.81 115 HIS A C 1
ATOM 895 O O . HIS A 1 115 ? 5.965 12.836 14.289 1 93.81 115 HIS A O 1
ATOM 901 N N . GLU A 1 116 ? 4.93 13.742 16.031 1 95.44 116 GLU A N 1
ATOM 902 C CA . GLU A 1 116 ? 5.832 13.102 16.984 1 95.44 116 GLU A CA 1
ATOM 903 C C . GLU A 1 116 ? 5.707 11.586 16.922 1 95.44 116 GLU A C 1
ATOM 905 O O . GLU A 1 116 ? 6.715 10.875 16.891 1 95.44 116 GLU A O 1
ATOM 910 N N . ILE A 1 117 ? 4.523 11.094 16.875 1 95.19 117 ILE A N 1
ATOM 911 C CA . ILE A 1 117 ? 4.25 9.664 16.828 1 95.19 117 ILE A CA 1
ATOM 912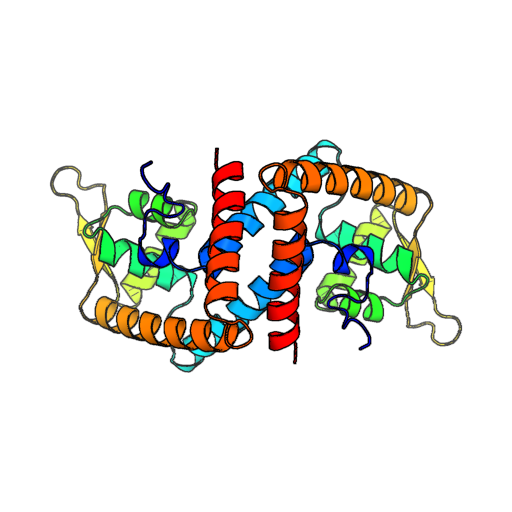 C C . ILE A 1 117 ? 4.82 9.062 15.547 1 95.19 117 ILE A C 1
ATOM 914 O O . ILE A 1 117 ? 5.504 8.039 15.586 1 95.19 117 ILE A O 1
ATOM 918 N N . MET A 1 118 ? 4.57 9.719 14.461 1 94.12 118 MET A N 1
ATOM 919 C CA . MET A 1 118 ? 5.008 9.211 13.164 1 94.12 118 MET A CA 1
ATOM 920 C C . MET A 1 118 ? 6.531 9.227 13.062 1 94.12 118 MET A C 1
ATOM 922 O O . MET A 1 118 ? 7.125 8.328 12.469 1 94.12 118 MET A O 1
ATOM 926 N N . THR A 1 119 ? 7.137 10.258 13.594 1 94.06 119 THR A N 1
ATOM 927 C CA . THR A 1 119 ? 8.594 10.359 13.586 1 94.06 119 THR A CA 1
ATOM 928 C C . THR A 1 119 ? 9.219 9.203 14.359 1 94.06 119 THR A C 1
ATOM 930 O O . THR A 1 119 ? 10.156 8.562 13.883 1 94.06 119 THR A O 1
ATOM 933 N N . ASN A 1 120 ? 8.703 8.93 15.477 1 95.69 120 ASN A N 1
ATOM 934 C CA . ASN A 1 120 ? 9.203 7.828 16.297 1 95.69 120 ASN A CA 1
ATOM 935 C C . ASN A 1 120 ? 8.977 6.48 15.617 1 95.69 120 ASN A C 1
ATOM 937 O O . ASN A 1 120 ? 9.852 5.613 15.641 1 95.69 120 ASN A O 1
ATOM 941 N N . LEU A 1 121 ? 7.844 6.34 15.031 1 95.31 121 LEU A N 1
ATOM 942 C CA . LEU A 1 121 ? 7.512 5.098 14.344 1 95.31 121 LEU A CA 1
ATOM 943 C C . LEU A 1 121 ? 8.461 4.855 13.172 1 95.31 121 LEU A C 1
ATOM 945 O O . LEU A 1 121 ? 8.961 3.738 12.992 1 95.31 121 LEU A O 1
ATOM 949 N N . GLN A 1 122 ? 8.648 5.859 12.422 1 94.5 122 GLN A N 1
ATOM 950 C CA . GLN A 1 122 ? 9.547 5.738 11.281 1 94.5 122 GLN A CA 1
ATOM 951 C C . GLN A 1 122 ? 10.953 5.344 11.719 1 94.5 122 GLN A C 1
ATOM 953 O O . GLN A 1 122 ? 11.578 4.473 11.109 1 94.5 122 GLN A O 1
ATOM 958 N N . ARG A 1 123 ? 11.414 6.012 12.75 1 94.5 123 ARG A N 1
ATOM 959 C CA . ARG A 1 123 ? 12.734 5.695 13.281 1 94.5 123 ARG A CA 1
ATOM 960 C C . ARG A 1 123 ? 12.828 4.23 13.68 1 94.5 123 ARG A C 1
ATOM 962 O O . ARG A 1 123 ? 13.789 3.543 13.328 1 94.5 123 ARG A O 1
ATOM 969 N N . ASP A 1 124 ? 11.828 3.766 14.359 1 95.88 124 ASP A N 1
ATOM 970 C CA . ASP A 1 124 ? 11.805 2.379 14.812 1 95.88 124 ASP A CA 1
ATOM 971 C C . ASP A 1 124 ? 11.688 1.416 13.633 1 95.88 124 ASP A C 1
ATOM 973 O O . ASP A 1 124 ? 12.367 0.389 13.594 1 95.88 124 ASP A O 1
ATOM 977 N N . PHE A 1 125 ? 10.875 1.725 12.695 1 96 125 PHE A N 1
ATOM 978 C CA . PHE A 1 125 ? 10.555 0.86 11.562 1 96 125 PHE A CA 1
ATOM 979 C C . PHE A 1 125 ? 11.773 0.667 10.672 1 96 125 PHE A C 1
ATOM 981 O O . PHE A 1 125 ? 11.969 -0.408 10.094 1 96 125 PHE A O 1
ATOM 988 N N . PHE A 1 126 ? 12.633 1.658 10.609 1 96.31 126 PHE A N 1
ATOM 989 C CA . PHE A 1 126 ? 13.797 1.611 9.727 1 96.31 126 PHE A CA 1
ATOM 990 C C . PHE A 1 126 ? 15.078 1.432 10.531 1 96.31 126 PHE A C 1
ATOM 992 O O . PHE A 1 126 ? 16.172 1.637 10.016 1 96.31 126 PHE A O 1
ATOM 999 N N . SER A 1 127 ? 14.977 1.076 11.75 1 96.38 127 SER A N 1
ATOM 1000 C CA . SER A 1 127 ? 16.125 0.979 12.641 1 96.38 127 SER A CA 1
ATOM 1001 C C . SER A 1 127 ? 17.109 -0.08 12.156 1 96.38 127 SER A C 1
ATOM 1003 O O . SER A 1 127 ? 18.297 -0.046 12.516 1 96.38 127 SER A O 1
ATOM 1005 N N . CYS A 1 128 ? 16.656 -1.011 11.344 1 96.94 128 CYS A N 1
ATOM 1006 C CA . CYS A 1 128 ? 17.5 -2.09 10.844 1 96.94 128 CYS A CA 1
ATOM 1007 C C . CYS A 1 128 ? 18.406 -1.597 9.719 1 96.94 128 CYS A C 1
ATOM 1009 O O . CYS A 1 128 ? 19.344 -2.289 9.32 1 96.94 128 CYS A O 1
ATOM 1011 N N . LEU A 1 129 ? 18.141 -0.483 9.211 1 97.19 129 LEU A N 1
ATOM 1012 C CA . LEU A 1 129 ? 18.938 0.079 8.133 1 97.19 129 LEU A CA 1
ATOM 1013 C C . LEU A 1 129 ? 19.969 1.079 8.672 1 97.19 129 LEU A C 1
ATOM 1015 O O . LEU A 1 129 ? 19.656 1.833 9.602 1 97.19 129 LEU A O 1
ATOM 1019 N N . SER A 1 130 ? 21.188 1.104 8.047 1 97.38 130 SER A N 1
ATOM 1020 C CA . SER A 1 130 ? 22.141 2.186 8.297 1 97.38 130 SER A CA 1
ATOM 1021 C C . SER A 1 130 ? 21.656 3.496 7.688 1 97.38 130 SER A C 1
ATOM 1023 O O . SER A 1 130 ? 20.703 3.506 6.898 1 97.38 130 SER A O 1
ATOM 1025 N N . GLU A 1 131 ? 22.281 4.609 8.102 1 95.31 131 GLU A N 1
ATOM 1026 C CA . GLU A 1 131 ? 21.938 5.906 7.527 1 95.31 131 GLU A CA 1
ATOM 1027 C C . GLU A 1 131 ? 22.109 5.906 6.012 1 95.31 131 GLU A C 1
ATOM 1029 O O . GLU A 1 131 ? 21.297 6.465 5.285 1 95.31 131 GLU A O 1
ATOM 1034 N N . SER A 1 132 ? 23.141 5.25 5.59 1 97 132 SER A N 1
ATOM 1035 C CA . SER A 1 132 ? 23.406 5.168 4.16 1 97 132 SER A CA 1
ATOM 1036 C C . SER A 1 132 ? 22.359 4.316 3.445 1 97 132 SER A C 1
ATOM 1038 O O . SER A 1 132 ? 21.922 4.66 2.348 1 97 132 SER A O 1
ATOM 1040 N N . GLU A 1 133 ? 21.938 3.227 4.066 1 97.19 133 GLU A N 1
ATOM 1041 C CA . GLU A 1 133 ? 20.906 2.363 3.498 1 97.19 133 GLU A CA 1
ATOM 1042 C C . GLU A 1 133 ? 19.562 3.082 3.424 1 97.19 133 GLU A C 1
ATOM 1044 O O . GLU A 1 133 ? 18.828 2.951 2.438 1 97.19 133 GLU A O 1
ATOM 1049 N N . THR A 1 134 ? 19.328 3.832 4.48 1 96 134 THR A N 1
ATOM 1050 C CA . THR A 1 134 ? 18.078 4.582 4.508 1 96 134 THR A CA 1
ATOM 1051 C C . THR A 1 134 ? 18.047 5.625 3.393 1 96 134 THR A C 1
ATOM 1053 O O . THR A 1 134 ? 17.047 5.746 2.676 1 96 134 THR A O 1
ATOM 1056 N N . SER A 1 135 ? 19.094 6.344 3.238 1 96.06 135 SER A N 1
ATOM 1057 C CA . SER A 1 135 ? 19.203 7.352 2.188 1 96.06 135 SER A CA 1
ATOM 1058 C C . SER A 1 135 ? 19.047 6.723 0.805 1 96.06 135 SER A C 1
ATOM 1060 O O . SER A 1 135 ? 18.391 7.281 -0.068 1 96.06 135 SER A O 1
ATOM 1062 N N . GLU A 1 136 ? 19.641 5.559 0.643 1 96.75 136 GLU A N 1
ATOM 1063 C CA . GLU A 1 136 ? 19.547 4.852 -0.633 1 96.75 136 GLU A CA 1
ATOM 1064 C C . GLU A 1 136 ? 18.125 4.363 -0.893 1 96.75 136 GLU A C 1
ATOM 1066 O O . GLU A 1 136 ? 17.641 4.441 -2.02 1 96.75 136 GLU A O 1
ATOM 1071 N N . PHE A 1 137 ? 17.531 3.848 0.134 1 96.69 137 PHE A N 1
ATOM 1072 C CA . PHE A 1 137 ? 16.141 3.416 0.033 1 96.69 137 PHE A CA 1
ATOM 1073 C C . PHE A 1 137 ? 15.25 4.559 -0.437 1 96.69 137 PHE A C 1
ATOM 1075 O O . PHE A 1 137 ? 14.492 4.41 -1.398 1 96.69 137 PHE A O 1
ATOM 1082 N N . VAL A 1 138 ? 15.391 5.684 0.161 1 95.5 138 VAL A N 1
ATOM 1083 C CA . VAL A 1 138 ? 14.594 6.863 -0.157 1 95.5 138 VAL A CA 1
ATOM 1084 C C . VAL A 1 138 ? 14.883 7.312 -1.588 1 95.5 138 VAL A C 1
ATOM 1086 O O . VAL A 1 138 ? 13.953 7.629 -2.344 1 95.5 138 VAL A O 1
ATOM 1089 N N . ARG A 1 139 ? 16.109 7.336 -1.935 1 96.44 139 ARG A N 1
ATOM 1090 C CA . ARG A 1 139 ? 16.5 7.742 -3.281 1 96.44 139 ARG A CA 1
ATOM 1091 C C . ARG A 1 139 ? 15.852 6.844 -4.332 1 96.44 139 ARG A C 1
ATOM 1093 O O . ARG A 1 139 ? 15.289 7.336 -5.316 1 96.44 139 ARG A O 1
ATOM 1100 N N . LEU A 1 140 ? 15.883 5.57 -4.148 1 97 140 LEU A N 1
ATOM 1101 C CA . LEU A 1 140 ? 15.398 4.605 -5.129 1 97 140 LEU A CA 1
ATOM 1102 C C . LEU A 1 140 ? 13.875 4.68 -5.258 1 97 140 LEU A C 1
ATOM 1104 O O . LEU A 1 140 ? 13.344 4.645 -6.367 1 97 140 LEU A O 1
ATOM 1108 N N . ILE A 1 141 ? 13.195 4.738 -4.129 1 95.62 141 ILE A N 1
ATOM 1109 C CA . ILE A 1 141 ? 11.734 4.773 -4.195 1 95.62 141 ILE A CA 1
ATOM 1110 C C . ILE A 1 141 ? 11.281 6.066 -4.867 1 95.62 141 ILE A C 1
ATOM 1112 O O . ILE A 1 141 ? 10.297 6.074 -5.613 1 95.62 141 ILE A O 1
ATOM 1116 N N . ARG A 1 142 ? 11.977 7.16 -4.609 1 94.88 142 ARG A N 1
ATOM 1117 C CA . ARG A 1 142 ? 11.641 8.422 -5.254 1 94.88 142 ARG A CA 1
ATOM 1118 C C . ARG A 1 142 ? 11.906 8.359 -6.754 1 94.88 142 ARG A C 1
ATOM 1120 O O . ARG A 1 142 ? 11.102 8.852 -7.551 1 94.88 142 ARG A O 1
ATOM 1127 N N . LYS A 1 143 ? 12.992 7.793 -7.137 1 95.88 143 LYS A N 1
ATOM 1128 C CA . LYS A 1 143 ? 13.344 7.652 -8.547 1 95.88 143 LYS A CA 1
ATOM 1129 C C . LYS A 1 143 ? 12.281 6.867 -9.305 1 95.88 143 LYS A C 1
ATOM 1131 O O . LYS A 1 143 ? 11.828 7.293 -10.367 1 95.88 143 LYS A O 1
ATOM 1136 N N . VAL A 1 144 ? 11.836 5.758 -8.75 1 96.25 144 VAL A N 1
ATOM 1137 C CA . VAL A 1 144 ? 10.828 4.91 -9.383 1 96.25 144 VAL A CA 1
ATOM 1138 C C . VAL A 1 144 ? 9.492 5.652 -9.445 1 96.25 144 VAL A C 1
ATOM 1140 O O . VAL A 1 144 ? 8.82 5.637 -10.477 1 96.25 144 VAL A O 1
ATOM 1143 N N . THR A 1 145 ? 9.156 6.273 -8.297 1 94.94 145 THR A N 1
ATOM 1144 C CA . THR A 1 145 ? 7.875 6.969 -8.219 1 94.94 145 THR A CA 1
ATOM 1145 C C . THR A 1 145 ? 7.832 8.125 -9.211 1 94.94 145 THR A C 1
ATOM 1147 O O . THR A 1 145 ? 6.852 8.297 -9.938 1 94.94 145 THR A O 1
ATOM 1150 N N . LEU A 1 146 ? 8.883 8.867 -9.328 1 93.5 146 LEU A N 1
ATOM 1151 C CA . LEU A 1 146 ? 8.938 10.023 -10.219 1 93.5 146 LEU A CA 1
ATOM 1152 C C . LEU A 1 146 ? 8.93 9.578 -11.68 1 93.5 146 LEU A C 1
ATOM 1154 O O . LEU A 1 146 ? 8.336 10.242 -12.531 1 93.5 146 LEU A O 1
ATOM 1158 N N . ALA A 1 147 ? 9.586 8.477 -12 1 94.31 147 ALA A N 1
ATOM 1159 C CA . ALA A 1 147 ? 9.648 7.965 -13.359 1 94.31 147 ALA A CA 1
ATOM 1160 C C . ALA A 1 147 ? 8.281 7.492 -13.836 1 94.31 147 ALA A C 1
ATOM 1162 O O . ALA A 1 147 ? 8 7.469 -15.039 1 94.31 147 ALA A O 1
ATOM 1163 N N . ASN A 1 148 ? 7.43 7.074 -12.867 1 92.06 148 ASN A N 1
ATOM 1164 C CA . ASN A 1 148 ? 6.125 6.531 -13.242 1 92.06 148 ASN A CA 1
ATOM 1165 C C . ASN A 1 148 ? 5.02 7.566 -13.062 1 92.06 148 ASN A C 1
ATOM 1167 O O . ASN A 1 148 ? 3.861 7.305 -13.398 1 92.06 148 ASN A O 1
ATOM 1171 N N . HIS A 1 149 ? 5.25 8.68 -12.32 1 77.12 149 HIS A N 1
ATOM 1172 C CA . HIS A 1 149 ? 4.285 9.75 -12.07 1 77.12 149 HIS A CA 1
ATOM 1173 C C . HIS A 1 149 ? 3.918 10.469 -13.367 1 77.12 149 HIS A C 1
ATOM 1175 O O . HIS A 1 149 ? 2.805 10.977 -13.5 1 77.12 149 HIS A O 1
ATOM 1181 N N . ASP A 1 150 ? 4.688 10.375 -14.586 1 55.72 150 ASP A N 1
ATOM 1182 C CA . ASP A 1 150 ? 4.324 11.148 -15.773 1 55.72 150 ASP A CA 1
ATOM 1183 C C . ASP A 1 150 ? 3.078 10.57 -16.438 1 55.72 150 ASP A C 1
ATOM 1185 O O . ASP A 1 150 ? 2.9 9.352 -16.484 1 55.72 150 ASP A O 1
ATOM 1189 N N . MET B 1 1 ? 18.203 21.156 -10.914 1 34.5 1 MET B N 1
ATOM 1190 C CA . MET B 1 1 ? 17.125 20.359 -11.492 1 34.5 1 MET B CA 1
ATOM 1191 C C . MET B 1 1 ? 15.945 20.281 -10.523 1 34.5 1 MET B C 1
ATOM 1193 O O . MET B 1 1 ? 16.109 19.875 -9.375 1 34.5 1 MET B O 1
ATOM 1197 N N . LYS B 1 2 ? 14.984 21.094 -10.422 1 46.28 2 LYS B N 1
ATOM 1198 C CA . LYS B 1 2 ? 13.961 21.391 -9.43 1 46.28 2 LYS B CA 1
ATOM 1199 C C . LYS B 1 2 ? 13.328 20.109 -8.883 1 46.28 2 LYS B C 1
ATOM 1201 O O . LYS B 1 2 ? 12.875 19.266 -9.648 1 46.28 2 LYS B O 1
ATOM 1206 N N . ASP B 1 3 ? 13.742 19.453 -7.742 1 59.84 3 ASP B N 1
ATOM 1207 C CA . ASP B 1 3 ? 13.398 18.219 -7.043 1 59.84 3 ASP B CA 1
ATOM 1208 C C . ASP B 1 3 ? 11.898 17.953 -7.121 1 59.84 3 ASP B C 1
ATOM 1210 O O . ASP B 1 3 ? 11.086 18.734 -6.629 1 59.84 3 ASP B O 1
ATOM 1214 N N . LYS B 1 4 ? 11.516 17.297 -8.18 1 74.75 4 LYS B N 1
ATOM 1215 C CA . LYS B 1 4 ? 10.102 17.031 -8.422 1 74.75 4 LYS B CA 1
ATOM 1216 C C . LYS B 1 4 ? 9.422 16.453 -7.184 1 74.75 4 LYS B C 1
ATOM 1218 O O . LYS B 1 4 ? 9.953 15.523 -6.566 1 74.75 4 LYS B O 1
ATOM 1223 N N . LYS B 1 5 ? 8.445 17.188 -6.82 1 87.69 5 LYS B N 1
ATOM 1224 C CA . LYS B 1 5 ? 7.723 16.781 -5.621 1 87.69 5 LYS B CA 1
ATOM 1225 C C . LYS B 1 5 ? 6.695 15.703 -5.941 1 87.69 5 LYS B C 1
ATOM 1227 O O . LYS B 1 5 ? 6.039 15.75 -6.984 1 87.69 5 LYS B O 1
ATOM 1232 N N . ILE B 1 6 ? 6.711 14.789 -5.191 1 87.31 6 ILE B N 1
ATOM 1233 C CA . ILE B 1 6 ? 5.711 13.734 -5.301 1 87.31 6 ILE B CA 1
ATOM 1234 C C . ILE B 1 6 ? 4.406 14.188 -4.656 1 87.31 6 ILE B C 1
ATOM 1236 O O . ILE B 1 6 ? 3.322 13.961 -5.203 1 87.31 6 ILE B O 1
ATOM 1240 N N . SER B 1 7 ? 4.551 14.797 -3.562 1 87 7 SER B N 1
ATOM 1241 C CA . SER B 1 7 ? 3.428 15.406 -2.859 1 87 7 SER B CA 1
ATOM 1242 C C . SER B 1 7 ? 3.641 16.906 -2.664 1 87 7 SER B C 1
ATOM 1244 O O . SER B 1 7 ? 4.754 17.344 -2.371 1 87 7 SER B O 1
ATOM 1246 N N . PRO B 1 8 ? 2.57 17.656 -2.885 1 86.69 8 PRO B N 1
ATOM 1247 C CA . PRO B 1 8 ? 2.709 19.094 -2.605 1 86.69 8 PRO B CA 1
ATOM 1248 C C . PRO B 1 8 ? 2.932 19.375 -1.124 1 86.69 8 PRO B C 1
ATOM 1250 O O . PRO B 1 8 ? 3.365 20.484 -0.766 1 86.69 8 PRO B O 1
ATOM 1253 N N . ILE B 1 9 ? 2.578 18.484 -0.296 1 88.94 9 ILE B N 1
ATOM 1254 C CA . ILE B 1 9 ? 2.758 18.625 1.145 1 88.94 9 ILE B CA 1
ATOM 1255 C C . ILE B 1 9 ? 4.168 18.188 1.535 1 88.94 9 ILE B C 1
ATOM 1257 O O . ILE B 1 9 ? 4.516 17.016 1.418 1 88.94 9 ILE B O 1
ATOM 1261 N N . THR B 1 10 ? 4.93 19.016 2.064 1 89.56 10 THR B N 1
ATOM 1262 C CA . THR B 1 10 ? 6.355 18.828 2.307 1 89.56 10 THR B CA 1
ATOM 1263 C C . 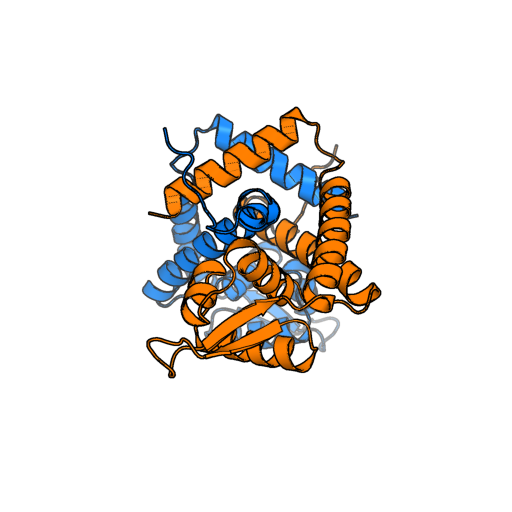THR B 1 10 ? 6.594 17.641 3.232 1 89.56 10 THR B C 1
ATOM 1265 O O . THR B 1 10 ? 7.441 16.797 2.957 1 89.56 10 THR B O 1
ATOM 1268 N N . VAL B 1 11 ? 5.887 17.562 4.344 1 88.75 11 VAL B N 1
ATOM 1269 C CA . VAL B 1 11 ? 6.094 16.5 5.324 1 88.75 11 VAL B CA 1
ATOM 1270 C C . VAL B 1 11 ? 5.789 15.141 4.695 1 88.75 11 VAL B C 1
ATOM 1272 O O . VAL B 1 11 ? 6.457 14.148 4.992 1 88.75 11 VAL B O 1
ATOM 1275 N N . LEU B 1 12 ? 4.836 15.078 3.781 1 88.44 12 LEU B N 1
ATOM 1276 C CA . LEU B 1 12 ? 4.484 13.836 3.111 1 88.44 12 LEU B CA 1
ATOM 1277 C C . LEU B 1 12 ? 5.5 13.492 2.025 1 88.44 12 LEU B C 1
ATOM 1279 O O . LEU B 1 12 ? 5.855 12.328 1.849 1 88.44 12 LEU B O 1
ATOM 1283 N N . ASP B 1 13 ? 5.906 14.547 1.395 1 90.19 13 ASP B N 1
ATOM 1284 C CA . ASP B 1 13 ? 6.891 14.359 0.332 1 90.19 13 ASP B CA 1
ATOM 1285 C C . ASP B 1 13 ? 8.188 13.773 0.882 1 90.19 13 ASP B C 1
ATOM 1287 O O . ASP B 1 13 ? 8.875 13.016 0.196 1 90.19 13 ASP B O 1
ATOM 1291 N N . LYS B 1 14 ? 8.469 14.094 2.129 1 89.5 14 LYS B N 1
ATOM 1292 C CA . LYS B 1 14 ? 9.719 13.656 2.742 1 89.5 14 LYS B CA 1
ATOM 1293 C C . LYS B 1 14 ? 9.547 12.32 3.461 1 89.5 14 LYS B C 1
ATOM 1295 O O . LYS B 1 14 ? 10.523 11.734 3.93 1 89.5 14 LYS B O 1
ATOM 1300 N N . SER B 1 15 ? 8.375 11.844 3.574 1 91.25 15 SER B N 1
ATOM 1301 C CA . SER B 1 15 ? 8.086 10.578 4.254 1 91.25 15 SER B CA 1
ATOM 1302 C C . SER B 1 15 ? 8.289 9.391 3.32 1 91.25 15 SER B C 1
ATOM 1304 O O . SER B 1 15 ? 7.539 9.219 2.355 1 91.25 15 SER B O 1
ATOM 1306 N N . PRO B 1 16 ? 9.227 8.555 3.611 1 92.88 16 PRO B N 1
ATOM 1307 C CA . PRO B 1 16 ? 9.484 7.402 2.742 1 92.88 16 PRO B CA 1
ATOM 1308 C C . PRO B 1 16 ? 8.273 6.488 2.598 1 92.88 16 PRO B C 1
ATOM 1310 O O . PRO B 1 16 ? 7.992 5.992 1.502 1 92.88 16 PRO B O 1
ATOM 1313 N N . MET B 1 17 ? 7.582 6.348 3.643 1 93.25 17 MET B N 1
ATOM 1314 C CA . MET B 1 17 ? 6.465 5.41 3.596 1 93.25 17 MET B CA 1
ATOM 1315 C C . MET B 1 17 ? 5.273 6.016 2.859 1 93.25 17 MET B C 1
ATOM 1317 O O . MET B 1 17 ? 4.48 5.293 2.254 1 93.25 17 MET B O 1
ATOM 1321 N N . PHE B 1 18 ? 5.211 7.277 2.881 1 89.62 18 PHE B N 1
ATOM 1322 C CA . PHE B 1 18 ? 4.215 7.914 2.023 1 89.62 18 PHE B CA 1
ATOM 1323 C C . PHE B 1 18 ? 4.559 7.707 0.553 1 89.62 18 PHE B C 1
ATOM 1325 O O . PHE B 1 18 ? 3.697 7.328 -0.243 1 89.62 18 PHE B O 1
ATOM 1332 N N . VAL B 1 19 ? 5.75 7.941 0.173 1 91.5 19 VAL B N 1
ATOM 1333 C CA . VAL B 1 19 ? 6.203 7.789 -1.205 1 91.5 19 VAL B CA 1
ATOM 1334 C C . VAL B 1 19 ? 6.051 6.332 -1.64 1 91.5 19 VAL B C 1
ATOM 1336 O O . VAL B 1 19 ? 5.609 6.055 -2.758 1 91.5 19 VAL B O 1
ATOM 1339 N N . CYS B 1 20 ? 6.32 5.414 -0.77 1 93.31 20 CYS B N 1
ATOM 1340 C CA . CYS B 1 20 ? 6.109 3.998 -1.043 1 93.31 20 CYS B CA 1
ATOM 1341 C C . CYS B 1 20 ? 4.637 3.713 -1.325 1 93.31 20 CYS B C 1
ATOM 1343 O O . CYS B 1 20 ? 4.312 2.918 -2.211 1 93.31 20 CYS B O 1
ATOM 1345 N N . GLY B 1 21 ? 3.832 4.285 -0.501 1 91.38 21 GLY B N 1
ATOM 1346 C CA . GLY B 1 21 ? 2.402 4.125 -0.715 1 91.38 21 GLY B CA 1
ATOM 1347 C C . GLY B 1 21 ? 1.9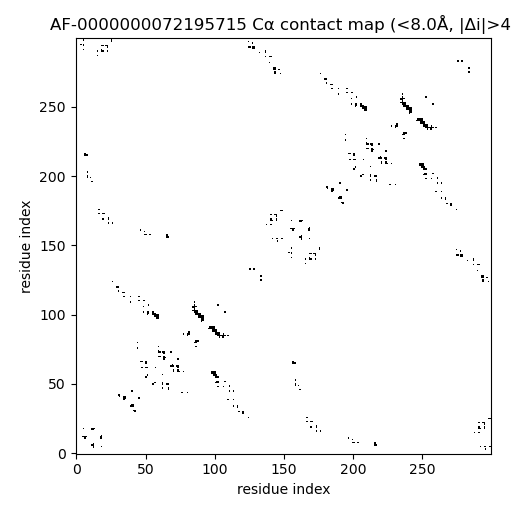46 4.602 -2.082 1 91.38 21 GLY B C 1
ATOM 1348 O O . GLY B 1 21 ? 1.124 3.947 -2.729 1 91.38 21 GLY B O 1
ATOM 1349 N N . VAL B 1 22 ? 2.439 5.746 -2.461 1 89.12 22 VAL B N 1
ATOM 1350 C CA . VAL B 1 22 ? 2.109 6.281 -3.777 1 89.12 22 VAL B CA 1
ATOM 1351 C C . VAL B 1 22 ? 2.613 5.332 -4.863 1 89.12 22 VAL B C 1
ATOM 1353 O O . VAL B 1 22 ? 1.88 5.004 -5.797 1 89.12 22 VAL B O 1
ATOM 1356 N N . MET B 1 23 ? 3.834 4.906 -4.73 1 93.81 23 MET B N 1
ATOM 1357 C CA . MET B 1 23 ? 4.441 3.973 -5.672 1 93.81 23 MET B CA 1
ATOM 1358 C C . MET B 1 23 ? 3.607 2.701 -5.789 1 93.81 23 MET B C 1
ATOM 1360 O O . MET B 1 23 ? 3.322 2.242 -6.898 1 93.81 23 MET B O 1
ATOM 1364 N N . GLN B 1 24 ? 3.25 2.199 -4.699 1 92.94 24 GLN B N 1
ATOM 1365 C CA . GLN B 1 24 ? 2.461 0.972 -4.656 1 92.94 24 GLN B CA 1
ATOM 1366 C C . GLN B 1 24 ? 1.104 1.167 -5.324 1 92.94 24 GLN B C 1
ATOM 1368 O O . GLN B 1 24 ? 0.645 0.302 -6.074 1 92.94 24 GLN B O 1
ATOM 1373 N N . ARG B 1 25 ? 0.518 2.191 -5.043 1 89.56 25 ARG B N 1
ATOM 1374 C CA . ARG B 1 25 ? -0.782 2.484 -5.637 1 89.56 25 ARG B CA 1
ATOM 1375 C C . ARG B 1 25 ? -0.679 2.584 -7.156 1 89.56 25 ARG B C 1
ATOM 1377 O O . ARG B 1 25 ? -1.514 2.035 -7.879 1 89.56 25 ARG B O 1
ATOM 1384 N N . MET B 1 26 ? 0.283 3.293 -7.586 1 91.44 26 MET B N 1
ATOM 1385 C CA . MET B 1 26 ? 0.491 3.439 -9.023 1 91.44 26 MET B CA 1
ATOM 1386 C C . MET B 1 26 ? 0.689 2.078 -9.688 1 91.44 26 MET B C 1
ATOM 1388 O O . MET B 1 26 ? 0.1 1.802 -10.734 1 91.44 26 MET B O 1
ATOM 1392 N N . TYR B 1 27 ? 1.529 1.299 -9.102 1 94.81 27 TYR B N 1
ATOM 1393 C CA . TYR B 1 27 ? 1.78 -0.035 -9.633 1 94.81 27 TYR B CA 1
ATOM 1394 C C . TYR B 1 27 ? 0.498 -0.857 -9.672 1 94.81 27 TYR B C 1
ATOM 1396 O O . TYR B 1 27 ? 0.185 -1.481 -10.688 1 94.81 27 TYR B O 1
ATOM 1404 N N . ARG B 1 28 ? -0.197 -0.8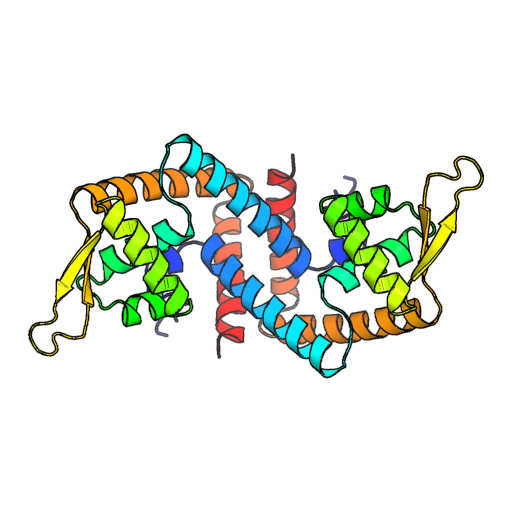87 -8.586 1 92.06 28 ARG B N 1
ATOM 1405 C CA . ARG B 1 28 ? -1.419 -1.679 -8.484 1 92.06 28 ARG B CA 1
ATOM 1406 C C . ARG B 1 28 ? -2.455 -1.218 -9.508 1 92.06 28 ARG B C 1
ATOM 1408 O O . ARG B 1 28 ? -3.156 -2.039 -10.102 1 92.06 28 ARG B O 1
ATOM 1415 N N . ASN B 1 29 ? -2.582 0.055 -9.656 1 91.44 29 ASN B N 1
ATOM 1416 C CA . ASN B 1 29 ? -3.518 0.587 -10.641 1 91.44 29 ASN B CA 1
ATOM 1417 C C . ASN B 1 29 ? -3.166 0.13 -12.055 1 91.44 29 ASN B C 1
ATOM 1419 O O . ASN B 1 29 ? -4.047 -0.258 -12.82 1 91.44 29 ASN B O 1
ATOM 1423 N N . ARG B 1 30 ? -1.948 0.209 -12.383 1 93.69 30 ARG B N 1
ATOM 1424 C CA . ARG B 1 30 ? -1.504 -0.239 -13.703 1 93.69 30 ARG B CA 1
ATOM 1425 C C . ARG B 1 30 ? -1.722 -1.738 -13.875 1 93.69 30 ARG B C 1
ATOM 1427 O O . ARG B 1 30 ? -2.166 -2.191 -14.93 1 93.69 30 ARG B O 1
ATOM 1434 N N . ALA B 1 31 ? -1.361 -2.447 -12.828 1 94.38 31 ALA B N 1
ATOM 1435 C CA . ALA B 1 31 ? -1.563 -3.895 -12.867 1 94.38 31 ALA B CA 1
ATOM 1436 C C . ALA B 1 31 ? -3.037 -4.238 -13.07 1 94.38 31 ALA B C 1
ATOM 1438 O O . ALA B 1 31 ? -3.373 -5.078 -13.906 1 94.38 31 ALA B O 1
ATOM 1439 N N . GLN B 1 32 ? -3.873 -3.621 -12.344 1 92.62 32 GLN B N 1
ATOM 1440 C CA . GLN B 1 32 ? -5.309 -3.85 -12.461 1 92.62 32 GLN B CA 1
ATOM 1441 C C . GLN B 1 32 ? -5.809 -3.486 -13.859 1 92.62 32 GLN B C 1
ATOM 1443 O O . GLN B 1 32 ? -6.641 -4.195 -14.43 1 92.62 32 GLN B O 1
ATOM 1448 N N . ALA B 1 33 ? -5.344 -2.408 -14.367 1 93.06 33 ALA B N 1
ATOM 1449 C CA . ALA B 1 33 ? -5.746 -1.969 -15.703 1 93.06 33 ALA B CA 1
ATOM 1450 C C . ALA B 1 33 ? -5.344 -2.992 -16.766 1 93.06 33 ALA B C 1
ATOM 1452 O O . ALA B 1 33 ? -6.141 -3.332 -17.641 1 93.06 33 ALA B O 1
ATOM 1453 N N . GLU B 1 34 ? -4.141 -3.469 -16.641 1 93.25 34 GLU B N 1
ATOM 1454 C CA . GLU B 1 34 ? -3.643 -4.441 -17.609 1 93.25 34 GLU B CA 1
ATOM 1455 C C . GLU B 1 34 ? -4.418 -5.754 -17.516 1 93.25 34 GLU B C 1
ATOM 1457 O O . GLU B 1 34 ? -4.746 -6.355 -18.547 1 93.25 34 GLU B O 1
ATOM 1462 N N . LEU B 1 35 ? -4.707 -6.16 -16.328 1 92.94 35 LEU B N 1
ATOM 1463 C CA . LEU B 1 35 ? -5.449 -7.402 -16.141 1 92.94 35 LEU B CA 1
ATOM 1464 C C . LEU B 1 35 ? -6.883 -7.262 -16.641 1 92.94 35 LEU B C 1
ATOM 1466 O O . LEU B 1 35 ? -7.418 -8.172 -17.281 1 92.94 35 LEU B O 1
ATOM 1470 N N . SER B 1 36 ? -7.449 -6.195 -16.344 1 89.62 36 SER B N 1
ATOM 1471 C CA . SER B 1 36 ? -8.82 -5.938 -16.766 1 89.62 36 SER B CA 1
ATOM 1472 C C . SER B 1 36 ? -8.922 -5.859 -18.297 1 89.62 36 SER B C 1
ATOM 1474 O O . SER B 1 36 ? -9.922 -6.301 -18.875 1 89.62 36 SER B O 1
ATOM 1476 N N . ARG B 1 37 ? -8.016 -5.289 -18.875 1 87.75 37 ARG B N 1
ATOM 1477 C CA . ARG B 1 37 ? -8 -5.164 -20.328 1 87.75 37 ARG B CA 1
ATOM 1478 C C . ARG B 1 37 ? -8.094 -6.535 -21 1 87.75 37 ARG B C 1
ATOM 1480 O O . ARG B 1 37 ? -8.664 -6.664 -22.078 1 87.75 37 ARG B O 1
ATOM 1487 N N . GLN B 1 38 ? -7.605 -7.484 -20.328 1 86 38 GLN B N 1
ATOM 1488 C CA . GLN B 1 38 ? -7.598 -8.836 -20.891 1 86 38 GLN B CA 1
ATOM 1489 C C . GLN B 1 38 ? -8.711 -9.68 -20.281 1 86 38 GLN B C 1
ATOM 1491 O O . GLN B 1 38 ? -8.734 -10.898 -20.453 1 86 38 GLN B O 1
ATOM 1496 N N . SER B 1 39 ? -9.602 -9.008 -19.531 1 79.31 39 SER B N 1
ATOM 1497 C CA . SER B 1 39 ? -10.742 -9.656 -18.891 1 79.31 39 SER B CA 1
ATOM 1498 C C . SER B 1 39 ? -10.297 -10.805 -18 1 79.31 39 SER B C 1
ATOM 1500 O O . SER B 1 39 ? -10.922 -11.867 -18 1 79.31 39 SER B O 1
ATOM 1502 N N . LEU B 1 40 ? -9.227 -10.508 -17.406 1 83.38 40 LEU B N 1
ATOM 1503 C CA . LEU B 1 40 ? -8.695 -11.547 -16.531 1 83.38 40 LEU B CA 1
ATOM 1504 C C . LEU B 1 40 ? -9.156 -11.336 -15.086 1 83.38 40 LEU B C 1
ATOM 1506 O O . LEU B 1 40 ? -10.25 -10.82 -14.852 1 83.38 40 LEU B O 1
ATOM 1510 N N . ILE B 1 41 ? -8.484 -11.836 -14.109 1 88.56 41 ILE B N 1
ATOM 1511 C CA . ILE B 1 41 ? -8.828 -11.852 -12.695 1 88.56 41 ILE B CA 1
ATOM 1512 C C . ILE B 1 41 ? -8.125 -10.711 -11.977 1 88.56 41 ILE B C 1
ATOM 1514 O O . ILE B 1 41 ? -7.242 -10.062 -12.539 1 88.56 41 ILE B O 1
ATOM 1518 N N . THR B 1 42 ? -8.586 -10.422 -10.812 1 89.06 42 THR B N 1
ATOM 1519 C CA . THR B 1 42 ? -7.973 -9.383 -9.984 1 89.06 42 THR B CA 1
ATOM 1520 C C . THR B 1 42 ? -6.633 -9.852 -9.43 1 89.06 42 THR B C 1
ATOM 1522 O O . THR B 1 42 ? -6.312 -11.039 -9.492 1 89.06 42 THR B O 1
ATOM 1525 N N . LEU B 1 43 ? -5.949 -8.93 -8.914 1 88.38 43 LEU B N 1
ATOM 1526 C CA . LEU B 1 43 ? -4.656 -9.25 -8.32 1 88.38 43 LEU B CA 1
ATOM 1527 C C . LEU B 1 43 ? -4.816 -10.219 -7.156 1 88.38 43 LEU B C 1
ATOM 1529 O O . LEU B 1 43 ? -4.004 -11.133 -6.984 1 88.38 43 LEU B O 1
ATOM 1533 N N . GLU B 1 44 ? -5.84 -10.008 -6.406 1 87.75 44 GLU B N 1
ATOM 1534 C CA . GLU B 1 44 ? -6.098 -10.883 -5.27 1 87.75 44 GLU B CA 1
ATOM 1535 C C . GLU B 1 44 ? -6.383 -12.312 -5.727 1 87.75 44 GLU B C 1
ATOM 1537 O O . GLU B 1 44 ? -5.91 -13.273 -5.117 1 87.75 44 GLU B O 1
ATOM 1542 N N . MET B 1 45 ? -7.113 -12.406 -6.73 1 91.94 45 MET B N 1
ATOM 1543 C CA . MET B 1 45 ? -7.43 -13.719 -7.285 1 91.94 45 MET B CA 1
ATOM 1544 C C . MET B 1 45 ? -6.191 -14.359 -7.902 1 91.94 45 MET B C 1
ATOM 1546 O O . MET B 1 45 ? -5.992 -15.57 -7.797 1 91.94 45 MET B O 1
ATOM 1550 N N . ALA B 1 46 ? -5.406 -13.539 -8.516 1 92.81 46 ALA B N 1
ATOM 1551 C CA . ALA B 1 46 ? -4.152 -14.023 -9.086 1 92.81 46 ALA B CA 1
ATOM 1552 C C . ALA B 1 46 ? -3.242 -14.594 -8.008 1 92.81 46 ALA B C 1
ATOM 1554 O O . ALA B 1 46 ? -2.621 -15.641 -8.203 1 92.81 46 ALA B O 1
ATOM 1555 N N . SER B 1 47 ? -3.166 -13.93 -6.934 1 92.81 47 SER B N 1
ATOM 1556 C CA . SER B 1 47 ? -2.365 -14.414 -5.812 1 92.81 47 SER B CA 1
ATOM 1557 C C . SER B 1 47 ? -2.877 -15.758 -5.305 1 92.81 47 SER B C 1
ATOM 1559 O O . SER B 1 47 ? -2.088 -16.641 -4.973 1 92.81 47 SER B O 1
ATOM 1561 N N . ALA B 1 48 ? -4.141 -15.867 -5.246 1 94.12 48 ALA B N 1
ATOM 1562 C CA . ALA B 1 48 ? -4.742 -17.125 -4.816 1 94.12 48 ALA B CA 1
ATOM 1563 C C . ALA B 1 48 ? -4.398 -18.25 -5.781 1 94.12 48 ALA B C 1
ATOM 1565 O O . ALA B 1 48 ? -4.039 -19.359 -5.355 1 94.12 48 ALA B O 1
ATOM 1566 N N . LEU B 1 49 ? -4.5 -17.984 -7.047 1 96 49 LEU B N 1
ATOM 1567 C CA . LEU B 1 49 ? -4.168 -18.984 -8.055 1 96 49 LEU B CA 1
ATOM 1568 C C . LEU B 1 49 ? -2.701 -19.391 -7.953 1 96 49 LEU B C 1
ATOM 1570 O O . LEU B 1 49 ? -2.367 -20.578 -8.094 1 96 49 LEU B O 1
ATOM 1574 N N . ALA B 1 50 ? -1.918 -18.438 -7.73 1 95.25 50 ALA B N 1
ATOM 1575 C CA . ALA B 1 50 ? -0.493 -18.719 -7.582 1 95.25 50 ALA B CA 1
ATOM 1576 C C . ALA B 1 50 ? -0.238 -19.641 -6.387 1 95.25 50 ALA B C 1
ATOM 1578 O O . ALA B 1 50 ? 0.572 -20.562 -6.469 1 95.25 50 ALA B O 1
ATOM 1579 N N . ALA B 1 51 ? -0.896 -19.344 -5.305 1 95.38 51 ALA B N 1
ATOM 1580 C CA . ALA B 1 51 ? -0.769 -20.188 -4.113 1 95.38 51 ALA B CA 1
ATOM 1581 C C . ALA B 1 51 ? -1.215 -21.609 -4.398 1 95.38 51 ALA B C 1
ATOM 1583 O O . ALA B 1 51 ? -0.517 -22.562 -4.051 1 95.38 51 ALA B O 1
ATOM 1584 N N . ILE B 1 52 ? -2.318 -21.734 -5.023 1 96.75 52 ILE B N 1
ATOM 1585 C CA . ILE B 1 52 ? -2.859 -23.047 -5.328 1 96.75 52 ILE B CA 1
ATOM 1586 C C . ILE B 1 52 ? -1.92 -23.781 -6.281 1 96.75 52 ILE B C 1
ATOM 1588 O O . ILE B 1 52 ? -1.657 -24.984 -6.102 1 96.75 52 ILE B O 1
ATOM 1592 N N . GLU B 1 53 ? -1.462 -23.109 -7.258 1 96.06 53 GLU B N 1
ATOM 1593 C CA . GLU B 1 53 ? -0.533 -23.719 -8.203 1 96.06 53 GLU B CA 1
ATOM 1594 C C . GLU B 1 53 ? 0.671 -24.312 -7.477 1 96.06 53 GLU B C 1
ATOM 1596 O O . GLU B 1 53 ? 1.096 -25.438 -7.785 1 96.06 53 GLU B O 1
ATOM 1601 N N . GLU B 1 54 ? 1.146 -23.656 -6.598 1 95.25 54 GLU B N 1
ATOM 1602 C CA . GLU B 1 54 ? 2.379 -24.047 -5.926 1 95.25 54 GLU B CA 1
ATOM 1603 C C . GLU B 1 54 ? 2.125 -25.172 -4.93 1 95.25 54 GLU B C 1
ATOM 1605 O O . GLU B 1 54 ? 2.963 -26.062 -4.762 1 95.25 54 GLU B O 1
ATOM 1610 N N . PHE B 1 55 ? 0.958 -25.25 -4.277 1 95.44 55 PHE B N 1
ATOM 1611 C CA . PHE B 1 55 ? 0.796 -26.125 -3.125 1 95.44 55 PHE B CA 1
ATOM 1612 C C . PHE B 1 55 ? -0.349 -27.109 -3.35 1 95.44 55 PHE B C 1
ATOM 1614 O O . PHE B 1 55 ? -0.646 -27.938 -2.48 1 95.44 55 PHE B O 1
ATOM 1621 N N . GLN B 1 56 ? -0.896 -27.156 -4.5 1 93.81 56 GLN B N 1
ATOM 1622 C CA . GLN B 1 56 ? -2.094 -27.969 -4.719 1 93.81 56 GLN B CA 1
ATOM 1623 C C . GLN B 1 56 ? -1.793 -29.453 -4.562 1 93.81 56 GLN B C 1
ATOM 1625 O O . GLN B 1 56 ? -0.674 -29.891 -4.828 1 93.81 56 GLN B O 1
ATOM 1630 N N . PRO B 1 57 ? -2.691 -30.141 -4.082 1 95.06 57 PRO B N 1
ATOM 1631 C CA . PRO B 1 57 ? -3.953 -29.641 -3.525 1 95.06 57 PRO B CA 1
ATOM 1632 C C . PRO B 1 57 ? -3.779 -29.016 -2.146 1 95.06 57 PRO B C 1
ATOM 1634 O O . PRO B 1 57 ? -2.924 -29.438 -1.368 1 95.06 57 PRO B O 1
ATOM 1637 N N . MET B 1 58 ? -4.57 -27.906 -1.897 1 95.38 58 MET B N 1
ATOM 1638 C CA . MET B 1 58 ? -4.453 -27.266 -0.59 1 95.38 58 MET B CA 1
ATOM 1639 C C . MET B 1 58 ? -5.824 -26.906 -0.025 1 95.38 58 MET B C 1
ATOM 1641 O O . MET B 1 58 ? -6.785 -26.75 -0.778 1 95.38 58 MET B O 1
ATOM 1645 N N . SER B 1 59 ? -5.852 -26.766 1.284 1 95.56 59 SER B N 1
ATOM 1646 C CA . SER B 1 59 ? -7.113 -26.438 1.938 1 95.56 59 SER B CA 1
ATOM 1647 C C . SER B 1 59 ? -7.414 -24.938 1.834 1 95.56 59 SER B C 1
ATOM 1649 O O . SER B 1 59 ? -6.508 -24.141 1.615 1 95.56 59 SER B O 1
ATOM 1651 N N . GLN B 1 60 ? -8.656 -24.641 1.968 1 94.25 60 GLN B N 1
ATOM 1652 C CA . GLN B 1 60 ? -9.062 -23.234 1.969 1 94.25 60 GLN B CA 1
ATOM 1653 C C . GLN B 1 60 ? -8.375 -22.469 3.094 1 94.25 60 GLN B C 1
ATOM 1655 O O . GLN B 1 60 ? -7.984 -21.312 2.912 1 94.25 60 GLN B O 1
ATOM 1660 N N . GLN B 1 61 ? -8.203 -23.109 4.184 1 93.44 61 GLN B N 1
ATOM 1661 C CA . GLN B 1 61 ? -7.516 -22.484 5.309 1 93.44 61 GLN B CA 1
ATOM 1662 C C . GLN B 1 61 ? -6.051 -22.219 4.98 1 93.44 61 GLN B C 1
ATOM 1664 O O . GLN B 1 61 ? -5.523 -21.141 5.301 1 93.44 61 GLN B O 1
ATOM 1669 N N . ALA B 1 62 ? -5.453 -23.156 4.453 1 94.06 62 ALA B N 1
ATOM 1670 C CA . ALA B 1 62 ? -4.062 -23 4.051 1 94.06 62 ALA B CA 1
ATOM 1671 C C . ALA B 1 62 ? -3.916 -21.859 3.031 1 94.06 62 ALA B C 1
ATOM 1673 O O . ALA B 1 62 ? -2.938 -21.109 3.061 1 94.06 62 ALA B O 1
ATOM 1674 N N . LEU B 1 63 ? -4.848 -21.766 2.172 1 94.88 63 LEU B N 1
ATOM 1675 C CA . LEU B 1 63 ? -4.844 -20.688 1.194 1 94.88 63 LEU B CA 1
ATOM 1676 C C . LEU B 1 63 ? -4.945 -19.328 1.886 1 94.88 63 LEU B C 1
ATOM 1678 O O . LEU B 1 63 ? -4.184 -18.406 1.575 1 94.88 63 LEU B O 1
ATOM 1682 N N . ALA B 1 64 ? -5.828 -19.203 2.781 1 92.75 64 ALA B N 1
ATOM 1683 C CA . ALA B 1 64 ? -6.008 -17.953 3.521 1 92.75 64 ALA B CA 1
ATOM 1684 C C . ALA B 1 64 ? -4.707 -17.531 4.191 1 92.75 64 ALA B C 1
ATOM 1686 O O . ALA B 1 64 ? -4.312 -16.359 4.094 1 92.75 64 ALA B O 1
ATOM 1687 N N . ASN B 1 65 ? -3.998 -18.469 4.75 1 89 65 ASN B N 1
ATOM 1688 C CA . ASN B 1 65 ? -2.721 -18.203 5.402 1 89 65 ASN B CA 1
ATOM 1689 C C . ASN B 1 65 ? -1.66 -17.75 4.402 1 89 65 ASN B C 1
ATOM 1691 O O . ASN B 1 65 ? -0.895 -16.828 4.68 1 89 65 ASN B O 1
ATOM 1695 N N . ALA B 1 66 ? -1.691 -18.391 3.305 1 88.62 66 ALA B N 1
ATOM 1696 C CA . ALA B 1 66 ? -0.664 -18.141 2.299 1 88.62 66 ALA B CA 1
ATOM 1697 C C . ALA B 1 66 ? -0.816 -16.734 1.7 1 88.62 66 ALA B C 1
ATOM 1699 O O . ALA B 1 66 ? 0.178 -16.078 1.407 1 88.62 66 ALA B O 1
ATOM 1700 N N . VAL B 1 67 ? -2.033 -16.297 1.521 1 87.31 67 VAL B N 1
ATOM 1701 C CA . VAL B 1 67 ? -2.24 -15.008 0.865 1 87.31 67 VAL B CA 1
ATOM 1702 C C . VAL B 1 67 ? -2.531 -13.938 1.912 1 87.31 67 VAL B C 1
ATOM 1704 O O . VAL B 1 67 ? -2.951 -12.828 1.573 1 87.31 67 VAL B O 1
ATOM 1707 N N . ILE B 1 68 ? -2.346 -14.273 3.148 1 79.44 68 ILE B N 1
ATOM 1708 C CA . ILE B 1 68 ? -2.43 -13.359 4.285 1 79.44 68 ILE B CA 1
ATOM 1709 C C . ILE B 1 68 ? -3.779 -12.648 4.277 1 79.44 68 ILE B C 1
ATOM 1711 O O . ILE B 1 68 ? -3.836 -11.414 4.309 1 79.44 68 ILE B O 1
ATOM 1715 N N . CYS B 1 69 ? -4.84 -13.391 4.273 1 84.94 69 CYS B N 1
ATOM 1716 C CA . CYS B 1 69 ? -6.18 -12.82 4.34 1 84.94 69 CYS B CA 1
ATOM 1717 C C . CYS B 1 69 ? -7.066 -13.617 5.293 1 84.94 69 CYS B C 1
ATOM 1719 O O . CYS B 1 69 ? -6.676 -14.68 5.762 1 84.94 69 CYS B O 1
ATOM 1721 N N . GLU B 1 70 ? -8.219 -13.008 5.594 1 87.25 70 GLU B N 1
ATOM 1722 C CA . GLU B 1 70 ? -9.172 -13.656 6.492 1 87.25 70 GLU B CA 1
ATOM 1723 C C . GLU B 1 70 ? -9.867 -14.82 5.801 1 87.25 70 GLU B C 1
ATOM 1725 O O . GLU B 1 70 ? -10.055 -14.812 4.582 1 87.25 70 GLU B O 1
ATOM 1730 N N . ARG B 1 71 ? -10.266 -15.695 6.559 1 90.38 71 ARG B N 1
ATOM 1731 C CA . ARG B 1 71 ? -10.906 -16.906 6.059 1 90.38 71 ARG B CA 1
ATOM 1732 C C . ARG B 1 71 ? -12.148 -16.578 5.242 1 90.38 71 ARG B C 1
ATOM 1734 O O . ARG B 1 71 ? -12.414 -17.203 4.215 1 90.38 71 ARG B O 1
ATOM 1741 N N . SER B 1 72 ? -12.891 -15.641 5.762 1 93.44 72 SER B N 1
ATOM 1742 C CA . SER B 1 72 ? -14.109 -15.258 5.055 1 93.44 72 SER B CA 1
ATOM 1743 C C . SER B 1 72 ? -13.789 -14.688 3.676 1 93.44 72 SER B C 1
ATOM 1745 O O . SER B 1 72 ? -14.523 -14.938 2.713 1 93.44 72 SER B O 1
ATOM 1747 N N . VAL B 1 73 ? -12.781 -14 3.531 1 89.12 73 VAL B N 1
ATOM 1748 C CA . VAL B 1 73 ? -12.344 -13.422 2.268 1 89.12 73 VAL B CA 1
ATOM 1749 C C . VAL B 1 73 ? -11.859 -14.523 1.328 1 89.12 73 VAL B C 1
ATOM 1751 O O . VAL B 1 73 ? -12.195 -14.523 0.141 1 89.12 73 VAL B O 1
ATOM 1754 N N . ALA B 1 74 ? -11.133 -15.398 1.905 1 93.06 74 ALA B N 1
ATOM 1755 C CA . ALA B 1 74 ? -10.656 -16.531 1.118 1 93.06 74 ALA B CA 1
ATOM 1756 C C . ALA B 1 74 ? -11.82 -17.344 0.567 1 93.06 74 ALA B C 1
ATOM 1758 O O . ALA B 1 74 ? -11.789 -17.781 -0.588 1 93.06 74 ALA B O 1
ATOM 1759 N N . LYS B 1 75 ? -12.742 -17.609 1.419 1 94.44 75 LYS B N 1
ATOM 1760 C CA . LYS B 1 75 ? -13.906 -18.359 0.986 1 94.44 75 LYS B CA 1
ATOM 1761 C C . LYS B 1 75 ? -14.586 -17.703 -0.206 1 94.44 75 LYS B C 1
ATOM 1763 O O . LYS B 1 75 ? -14.891 -18.359 -1.202 1 94.44 75 LYS B O 1
ATOM 1768 N N . ARG B 1 76 ? -14.852 -16.438 -0.061 1 94.75 76 ARG B N 1
ATOM 1769 C CA . ARG B 1 76 ? -15.484 -15.695 -1.146 1 94.75 76 ARG B CA 1
ATOM 1770 C C . ARG B 1 76 ? -14.633 -15.75 -2.412 1 94.75 76 ARG B C 1
ATOM 1772 O O . ARG B 1 76 ? -15.164 -15.883 -3.518 1 94.75 76 ARG B O 1
ATOM 1779 N N . MET B 1 77 ? -13.438 -15.648 -2.273 1 93.12 77 MET B N 1
ATOM 1780 C CA . MET B 1 77 ? -12.492 -15.688 -3.389 1 93.12 77 MET B CA 1
ATOM 1781 C C . MET B 1 77 ? -12.523 -17.047 -4.082 1 93.12 77 MET B C 1
ATOM 1783 O O . MET B 1 77 ? -12.602 -17.125 -5.309 1 93.12 77 MET B O 1
ATOM 1787 N N . VAL B 1 78 ? -12.547 -18.062 -3.301 1 94.62 78 VAL B N 1
ATOM 1788 C CA . VAL B 1 78 ? -12.578 -19.422 -3.838 1 94.62 78 VAL B CA 1
ATOM 1789 C C . VAL B 1 78 ? -13.898 -19.656 -4.559 1 94.62 78 VAL B C 1
ATOM 1791 O O . VAL B 1 78 ? -13.93 -20.219 -5.652 1 94.62 78 VAL B O 1
ATOM 1794 N N . ASP B 1 79 ? -14.977 -19.281 -3.895 1 95.69 79 ASP B N 1
ATOM 1795 C CA . ASP B 1 79 ? -16.281 -19.406 -4.523 1 95.69 79 ASP B CA 1
ATOM 1796 C C . ASP B 1 79 ? -16.312 -18.734 -5.891 1 95.69 79 ASP B C 1
ATOM 1798 O O . ASP B 1 79 ? -16.844 -19.297 -6.855 1 95.69 79 ASP B O 1
ATOM 1802 N N . ASN B 1 80 ? -15.742 -17.594 -6 1 95.69 80 ASN B N 1
ATOM 1803 C CA . ASN B 1 80 ? -15.68 -16.844 -7.254 1 95.69 80 ASN B CA 1
ATOM 1804 C C . ASN B 1 80 ? -14.828 -17.562 -8.297 1 95.69 80 ASN B C 1
ATOM 1806 O O . ASN B 1 80 ? -15.234 -17.703 -9.445 1 95.69 80 ASN B O 1
ATOM 1810 N N . LEU B 1 81 ? -13.75 -18.062 -7.891 1 96.5 81 LEU B N 1
ATOM 1811 C CA . LEU B 1 81 ? -12.828 -18.75 -8.781 1 96.5 81 LEU B CA 1
ATOM 1812 C C . LEU B 1 81 ? -13.438 -20.062 -9.281 1 96.5 81 LEU B C 1
ATOM 1814 O O . LEU B 1 81 ? -13.234 -20.438 -10.438 1 96.5 81 LEU B O 1
ATOM 1818 N N . GLN B 1 82 ? -14.109 -20.734 -8.383 1 96.25 82 GLN B N 1
ATOM 1819 C CA . GLN B 1 82 ? -14.805 -21.953 -8.758 1 96.25 82 GLN B CA 1
ATOM 1820 C C . GLN B 1 82 ? -15.906 -21.672 -9.773 1 96.25 82 GLN B C 1
ATOM 1822 O O . GLN B 1 82 ? -16.047 -22.391 -10.758 1 96.25 82 GLN B O 1
ATOM 1827 N N . LYS B 1 83 ? -16.641 -20.656 -9.516 1 96.19 83 LYS B N 1
ATOM 1828 C CA . LYS B 1 83 ? -17.719 -20.266 -10.414 1 96.19 83 LYS B CA 1
ATOM 1829 C C . LYS B 1 83 ? -17.172 -19.922 -11.805 1 96.19 83 LYS B C 1
ATOM 1831 O O . LYS B 1 83 ? -17.828 -20.219 -12.812 1 96.19 83 LYS B O 1
ATOM 1836 N N . ARG B 1 84 ? -15.977 -19.406 -11.898 1 95.31 84 ARG B N 1
ATOM 1837 C CA . ARG B 1 84 ? -15.344 -19.016 -13.148 1 95.31 84 ARG B CA 1
ATOM 1838 C C . ARG B 1 84 ? -14.656 -20.188 -13.82 1 95.31 84 ARG B C 1
ATOM 1840 O O . ARG B 1 84 ? -14.086 -20.062 -14.906 1 95.31 84 ARG B O 1
ATOM 1847 N N . GLY B 1 85 ? -14.656 -21.328 -13.125 1 96.81 85 GLY B N 1
ATOM 1848 C CA . GLY B 1 85 ? -14.078 -22.531 -13.68 1 96.81 85 GLY B CA 1
ATOM 1849 C C . GLY B 1 85 ? -12.57 -22.562 -13.586 1 96.81 85 GLY B C 1
ATOM 1850 O O . GLY B 1 85 ? -11.914 -23.312 -14.312 1 96.81 85 GLY B O 1
ATOM 1851 N N . LEU B 1 86 ? -12 -21.812 -12.719 1 97.62 86 LEU B N 1
ATOM 1852 C CA . LEU B 1 86 ? -10.547 -21.703 -12.633 1 97.62 86 LEU B CA 1
ATOM 1853 C C . LEU B 1 86 ? -10 -22.625 -11.539 1 97.62 86 LEU B C 1
ATOM 1855 O O . LEU B 1 86 ? -8.812 -22.953 -11.539 1 97.62 86 LEU B O 1
ATOM 1859 N N . VAL B 1 87 ? -10.867 -22.953 -10.57 1 97.94 87 VAL B N 1
ATOM 1860 C CA . VAL B 1 87 ? -10.484 -23.797 -9.445 1 97.94 87 VAL B CA 1
ATOM 1861 C C . VAL B 1 87 ? -11.477 -24.953 -9.305 1 97.94 87 VAL B C 1
ATOM 1863 O O . VAL B 1 87 ? -12.672 -24.766 -9.531 1 97.94 87 VAL B O 1
ATOM 1866 N N . GLN B 1 88 ? -10.977 -26.062 -9.008 1 97.5 88 GLN B N 1
ATOM 1867 C CA . GLN B 1 88 ? -11.805 -27.219 -8.656 1 97.5 88 GLN B CA 1
ATOM 1868 C C . GLN B 1 88 ? -11.703 -27.531 -7.168 1 97.5 88 GLN B C 1
ATOM 1870 O O . GLN B 1 88 ? -10.625 -27.422 -6.574 1 97.5 88 GLN B O 1
ATOM 1875 N N . VAL B 1 89 ? -12.852 -27.875 -6.641 1 95.19 89 VAL B N 1
ATOM 1876 C CA . VAL B 1 89 ? -12.914 -28.172 -5.215 1 95.19 89 VAL B CA 1
ATOM 1877 C C . VAL B 1 89 ? -13.25 -29.656 -5.012 1 95.19 89 VAL B C 1
ATOM 1879 O O . VAL B 1 89 ? -14.172 -30.172 -5.641 1 95.19 89 VAL B O 1
ATOM 1882 N N . SER B 1 90 ? -12.406 -30.234 -4.23 1 93.94 90 SER B N 1
ATOM 1883 C CA . SER B 1 90 ? -12.664 -31.609 -3.826 1 93.94 90 SER B CA 1
ATOM 1884 C C . SER B 1 90 ? -12.688 -31.75 -2.309 1 93.94 90 SER B C 1
ATOM 1886 O O . SER B 1 90 ? -12.312 -30.828 -1.591 1 93.94 90 SER B O 1
ATOM 1888 N N . LYS B 1 91 ? -13.258 -32.875 -1.83 1 90.75 91 LYS B N 1
ATOM 1889 C CA . LYS B 1 91 ? -13.273 -33.125 -0.392 1 90.75 91 LYS B CA 1
ATOM 1890 C C . LYS B 1 91 ? -12.078 -33.969 0.029 1 90.75 91 LYS B C 1
ATOM 1892 O O . LYS B 1 91 ? -11.672 -34.875 -0.697 1 90.75 91 LYS B O 1
ATOM 1897 N N . CYS B 1 92 ? -11.578 -33.562 1.22 1 88.38 92 CYS B N 1
ATOM 1898 C CA . CYS B 1 92 ? -10.5 -34.375 1.793 1 88.38 92 CYS B CA 1
ATOM 1899 C C . CYS B 1 92 ? -10.992 -35.75 2.174 1 88.38 92 CYS B C 1
ATOM 1901 O O . CYS B 1 92 ? -12.062 -35.906 2.773 1 88.38 92 CYS B O 1
ATOM 1903 N N . GLU B 1 93 ? -10.195 -36.719 1.815 1 86.56 93 GLU B N 1
ATOM 1904 C CA . GLU B 1 93 ? -10.578 -38.094 2.072 1 86.56 93 GLU B CA 1
ATOM 1905 C C . GLU B 1 93 ? -10.664 -38.375 3.57 1 86.56 93 GLU B C 1
ATOM 1907 O O . GLU B 1 93 ? -11.578 -39.094 4.023 1 86.56 93 GLU B O 1
ATOM 1912 N N . SER B 1 94 ? -9.766 -37.844 4.305 1 90.06 94 SER B N 1
ATOM 1913 C CA . SER B 1 94 ? -9.672 -38.125 5.73 1 90.06 94 SER B CA 1
ATOM 1914 C C . SER B 1 94 ? -10.656 -37.281 6.527 1 90.06 94 SER B C 1
ATOM 1916 O O . SER B 1 94 ? -11.031 -37.625 7.645 1 90.06 94 SER B O 1
ATOM 1918 N N . ASN B 1 95 ? -10.953 -36.188 6.086 1 89.69 95 ASN B N 1
ATOM 1919 C CA . ASN B 1 95 ? -11.875 -35.219 6.711 1 89.69 95 ASN B CA 1
ATOM 1920 C C . ASN B 1 95 ? -12.727 -34.5 5.672 1 89.69 95 ASN B C 1
ATOM 1922 O O . ASN B 1 95 ? -12.297 -33.5 5.082 1 89.69 95 ASN B O 1
ATOM 1926 N N . ARG B 1 96 ? -13.914 -34.938 5.492 1 86.19 96 ARG B N 1
ATOM 1927 C CA . ARG B 1 96 ? -14.766 -34.5 4.395 1 86.19 96 ARG B CA 1
ATOM 1928 C C . ARG B 1 96 ? -15.227 -33.062 4.605 1 86.19 96 ARG B C 1
ATOM 1930 O O . ARG B 1 96 ? -15.789 -32.438 3.701 1 86.19 96 ARG B O 1
ATOM 1937 N N . ARG B 1 97 ? -14.953 -32.5 5.684 1 86.38 97 ARG B N 1
ATOM 1938 C CA . ARG B 1 97 ? -15.328 -31.109 5.953 1 86.38 97 ARG B CA 1
ATOM 1939 C C . ARG B 1 97 ? -14.32 -30.141 5.355 1 86.38 97 ARG B C 1
ATOM 1941 O O . ARG B 1 97 ? -14.594 -28.953 5.211 1 86.38 97 ARG B O 1
ATOM 1948 N N . ILE B 1 98 ? -13.18 -30.75 5.039 1 89.5 98 ILE B N 1
ATOM 1949 C CA . ILE B 1 98 ? -12.102 -29.906 4.531 1 89.5 98 ILE B CA 1
ATOM 1950 C C . ILE B 1 98 ? -12.164 -29.859 3.006 1 89.5 98 ILE B C 1
ATOM 1952 O O . ILE B 1 98 ? -12.156 -30.891 2.344 1 89.5 98 ILE B O 1
ATOM 1956 N N . LYS B 1 99 ? -12.266 -28.656 2.502 1 91.75 99 LYS B N 1
ATOM 1957 C CA . LYS B 1 99 ? -12.242 -28.453 1.059 1 91.75 99 LYS B CA 1
ATOM 1958 C C . LYS B 1 99 ? -10.805 -28.375 0.542 1 91.75 99 LYS B C 1
ATOM 1960 O O . LYS B 1 99 ? -9.992 -27.609 1.069 1 91.75 99 LYS B O 1
ATOM 1965 N N . MET B 1 100 ? -10.578 -29.219 -0.485 1 96.12 100 MET B N 1
ATOM 1966 C CA . MET B 1 100 ? -9.266 -29.203 -1.13 1 96.12 100 MET B CA 1
ATOM 1967 C C . MET B 1 100 ? -9.336 -28.516 -2.488 1 96.12 100 MET B C 1
ATOM 1969 O O . MET B 1 100 ? -10.203 -28.828 -3.309 1 96.12 100 MET B O 1
ATOM 1973 N N . LEU B 1 101 ? -8.383 -27.609 -2.676 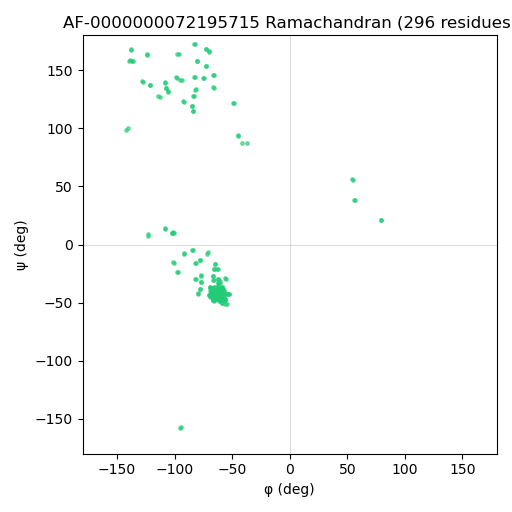1 97.75 101 LEU B N 1
ATOM 1974 C CA . LEU B 1 101 ? -8.414 -26.75 -3.855 1 97.75 101 LEU B CA 1
ATOM 1975 C C . LEU B 1 101 ? -7.332 -27.156 -4.852 1 97.75 101 LEU B C 1
ATOM 1977 O O . LEU B 1 101 ? -6.191 -27.422 -4.465 1 97.75 101 LEU B O 1
ATOM 1981 N N . SER B 1 102 ? -7.688 -27.234 -6.137 1 98.06 102 SER B N 1
ATOM 1982 C CA . SER B 1 102 ? -6.754 -27.453 -7.242 1 98.06 102 SER B CA 1
ATOM 1983 C C . SER B 1 102 ? -7.109 -26.594 -8.445 1 98.06 102 SER B C 1
ATOM 1985 O O . SER B 1 102 ? -8.258 -26.172 -8.602 1 98.06 102 SER B O 1
ATOM 1987 N N . LEU B 1 103 ? -6.055 -26.406 -9.273 1 97.94 103 LEU B N 1
ATOM 1988 C CA . LEU B 1 103 ? -6.312 -25.625 -10.477 1 97.94 103 LEU B CA 1
ATOM 1989 C C . LEU B 1 103 ? -6.922 -26.484 -11.57 1 97.94 103 LEU B C 1
ATOM 1991 O O . LEU B 1 103 ? -6.539 -27.656 -11.734 1 97.94 103 LEU B O 1
ATOM 1995 N N . THR B 1 104 ? -7.82 -25.875 -12.312 1 98.06 104 THR B N 1
ATOM 1996 C CA . THR B 1 104 ? -8.234 -26.469 -13.578 1 98.06 104 THR B CA 1
ATOM 1997 C C . THR B 1 104 ? -7.238 -26.125 -14.688 1 98.06 104 THR B C 1
ATOM 1999 O O . THR B 1 104 ? -6.297 -25.359 -14.469 1 98.06 104 THR B O 1
ATOM 2002 N N . THR B 1 105 ? -7.449 -26.75 -15.852 1 97.75 105 THR B N 1
ATOM 2003 C CA . THR B 1 105 ? -6.633 -26.406 -17.016 1 97.75 105 THR B CA 1
ATOM 2004 C C . THR B 1 105 ? -6.785 -24.922 -17.344 1 97.75 105 THR B C 1
ATOM 2006 O O . THR B 1 105 ? -5.797 -24.234 -17.625 1 97.75 105 THR B O 1
ATOM 2009 N N . ASP B 1 106 ? -7.98 -24.438 -17.219 1 96.75 106 ASP B N 1
ATOM 2010 C CA . ASP B 1 106 ? -8.242 -23.031 -17.484 1 96.75 106 ASP B CA 1
ATOM 2011 C C . ASP B 1 106 ? -7.578 -22.141 -16.438 1 96.75 106 ASP B C 1
ATOM 2013 O O . ASP B 1 106 ? -7.094 -21.047 -16.75 1 96.75 106 ASP B O 1
ATOM 2017 N N . GLY B 1 107 ? -7.602 -22.656 -15.211 1 96.94 107 GLY B N 1
ATOM 2018 C CA . GLY B 1 107 ? -6.93 -21.938 -14.141 1 96.94 107 GLY B CA 1
ATOM 2019 C C . GLY B 1 107 ? -5.434 -21.781 -14.367 1 96.94 107 GLY B C 1
ATOM 2020 O O . GLY B 1 107 ? -4.871 -20.719 -14.156 1 96.94 107 GLY B O 1
ATOM 2021 N N . GLN B 1 108 ? -4.895 -22.828 -14.875 1 96.75 108 GLN B N 1
ATOM 2022 C CA . GLN B 1 108 ? -3.463 -22.812 -15.172 1 96.75 108 GLN B CA 1
ATOM 2023 C C . GLN B 1 108 ? -3.143 -21.859 -16.312 1 96.75 108 GLN B C 1
ATOM 2025 O O . GLN B 1 108 ? -2.164 -21.109 -16.25 1 96.75 108 GLN B O 1
ATOM 2030 N N . GLN B 1 109 ? -3.916 -21.922 -17.297 1 96.44 109 GLN B N 1
ATOM 2031 C CA . GLN B 1 109 ? -3.703 -21.078 -18.469 1 96.44 109 GLN B CA 1
ATOM 2032 C C . GLN B 1 109 ? -3.867 -19.594 -18.109 1 96.44 109 GLN B C 1
ATOM 2034 O O . GLN B 1 109 ? -3.088 -18.75 -18.547 1 96.44 109 GLN B O 1
ATOM 2039 N N . THR B 1 110 ? -4.867 -19.375 -17.328 1 96 110 THR B N 1
ATOM 2040 C CA . THR B 1 110 ? -5.102 -18 -16.875 1 96 110 THR B CA 1
ATOM 2041 C C . THR B 1 110 ? -3.92 -17.484 -16.062 1 96 110 THR B C 1
ATOM 2043 O O . THR B 1 110 ? -3.463 -16.359 -16.266 1 96 110 THR B O 1
ATOM 2046 N N . LEU B 1 111 ? -3.441 -18.266 -15.195 1 95.75 111 LEU B N 1
ATOM 2047 C CA . LEU B 1 111 ? -2.318 -17.875 -14.344 1 95.75 111 LEU B CA 1
ATOM 2048 C C . LEU B 1 111 ? -1.071 -17.609 -15.18 1 95.75 111 LEU B C 1
ATOM 2050 O O . LEU B 1 111 ? -0.305 -16.688 -14.898 1 95.75 111 LEU B O 1
ATOM 2054 N N . GLN B 1 112 ? -0.895 -18.422 -16.156 1 95.69 112 GLN B N 1
ATOM 2055 C CA . GLN B 1 112 ? 0.252 -18.203 -17.031 1 95.69 112 GLN B CA 1
ATOM 2056 C C . GLN B 1 112 ? 0.178 -16.859 -17.734 1 95.69 112 GLN B C 1
ATOM 2058 O O . GLN B 1 112 ? 1.188 -16.156 -17.859 1 95.69 112 GLN B O 1
ATOM 2063 N N . LYS B 1 113 ? -0.981 -16.531 -18.188 1 96 113 LYS B N 1
ATOM 2064 C CA . LYS B 1 113 ? -1.183 -15.227 -18.797 1 96 113 LYS B CA 1
ATOM 2065 C C . LYS B 1 113 ? -0.93 -14.102 -17.797 1 96 113 LYS B C 1
ATOM 2067 O O . LYS B 1 113 ? -0.316 -13.086 -18.141 1 96 113 LYS B O 1
ATOM 2072 N N . VAL B 1 114 ? -1.396 -14.289 -16.609 1 95.31 114 VAL B N 1
ATOM 2073 C CA . VAL B 1 114 ? -1.186 -13.305 -15.547 1 95.31 114 VAL B CA 1
ATOM 2074 C C . VAL B 1 114 ? 0.31 -13.117 -15.305 1 95.31 114 VAL B C 1
ATOM 2076 O O . VAL B 1 114 ? 0.792 -11.984 -15.195 1 95.31 114 VAL B O 1
ATOM 2079 N N . HIS B 1 115 ? 1.011 -14.195 -15.25 1 93.88 115 HIS B N 1
ATOM 2080 C CA . HIS B 1 115 ? 2.451 -14.141 -15.031 1 93.88 115 HIS B CA 1
ATOM 2081 C C . HIS B 1 115 ? 3.148 -13.32 -16.109 1 93.88 115 HIS B C 1
ATOM 2083 O O . HIS B 1 115 ? 4.039 -12.523 -15.812 1 93.88 115 HIS B O 1
ATOM 2089 N N . GLU B 1 116 ? 2.758 -13.555 -17.281 1 95.5 116 GLU B N 1
ATOM 2090 C CA . GLU B 1 116 ? 3.352 -12.828 -18.406 1 95.5 116 GLU B CA 1
ATOM 2091 C C . GLU B 1 116 ? 3.074 -11.336 -18.297 1 95.5 116 GLU B C 1
ATOM 2093 O O . GLU B 1 116 ? 3.98 -10.516 -18.484 1 95.5 116 GLU B O 1
ATOM 2098 N N . ILE B 1 117 ? 1.884 -10.984 -17.984 1 95.25 117 ILE B N 1
ATOM 2099 C CA . ILE B 1 117 ? 1.471 -9.586 -17.859 1 95.25 117 ILE B CA 1
ATOM 2100 C C . ILE B 1 117 ? 2.24 -8.914 -16.734 1 95.25 117 ILE B C 1
ATOM 2102 O O . ILE B 1 117 ? 2.779 -7.82 -16.906 1 95.25 117 ILE B O 1
ATOM 2106 N N . MET B 1 118 ? 2.303 -9.586 -15.633 1 94.25 118 MET B N 1
ATOM 2107 C CA . MET B 1 118 ? 2.957 -9.023 -14.453 1 94.25 118 MET B CA 1
ATOM 2108 C C . MET B 1 118 ? 4.457 -8.867 -14.688 1 94.25 118 MET B C 1
ATOM 2110 O O . MET B 1 118 ? 5.062 -7.895 -14.227 1 94.25 118 MET B O 1
ATOM 2114 N N . THR B 1 119 ? 5.039 -9.82 -15.352 1 94.19 119 THR B N 1
ATOM 2115 C CA . THR B 1 119 ? 6.465 -9.758 -15.664 1 94.19 119 THR B CA 1
ATOM 2116 C C . THR B 1 119 ? 6.773 -8.555 -16.547 1 94.19 119 THR B C 1
ATOM 2118 O O . THR B 1 119 ? 7.711 -7.801 -16.281 1 94.19 119 THR B O 1
ATOM 2121 N N . ASN B 1 120 ? 5.996 -8.352 -17.516 1 95.75 120 ASN B N 1
ATOM 2122 C CA . ASN B 1 120 ? 6.18 -7.207 -18.422 1 95.75 120 ASN B CA 1
ATOM 2123 C C . ASN B 1 120 ? 5.957 -5.887 -17.688 1 95.75 120 ASN B C 1
ATOM 2125 O O . ASN B 1 120 ? 6.699 -4.926 -17.891 1 95.75 120 ASN B O 1
ATOM 2129 N N . LEU B 1 121 ? 4.973 -5.875 -16.859 1 95.38 121 LEU B N 1
ATOM 2130 C CA . LEU B 1 121 ? 4.664 -4.668 -16.109 1 95.38 121 LEU B CA 1
ATOM 2131 C C . LEU B 1 121 ? 5.812 -4.305 -15.172 1 95.38 121 LEU B C 1
ATOM 2133 O O . LEU B 1 121 ? 6.207 -3.139 -15.094 1 95.38 121 LEU B O 1
ATOM 2137 N N . GLN B 1 122 ? 6.277 -5.273 -14.5 1 94.56 122 GLN B N 1
ATOM 2138 C CA . GLN B 1 122 ? 7.379 -5.039 -13.57 1 94.56 122 GLN B CA 1
ATOM 2139 C C . GLN B 1 122 ? 8.609 -4.5 -14.305 1 94.56 122 GLN B C 1
ATOM 2141 O O . GLN B 1 122 ? 9.25 -3.561 -13.836 1 94.56 122 GLN B O 1
ATOM 2146 N N . ARG B 1 123 ? 8.891 -5.117 -15.422 1 94.69 123 ARG B N 1
ATOM 2147 C CA . ARG B 1 123 ? 10.016 -4.66 -16.219 1 94.69 123 ARG B CA 1
ATOM 2148 C C . ARG B 1 123 ? 9.859 -3.197 -16.609 1 94.69 123 ARG B C 1
ATOM 2150 O O . ARG B 1 123 ? 10.789 -2.402 -16.469 1 94.69 123 ARG B O 1
ATOM 2157 N N . ASP B 1 124 ? 8.703 -2.855 -17.062 1 95.94 124 ASP B N 1
ATOM 2158 C CA . ASP B 1 124 ? 8.422 -1.487 -17.484 1 95.94 124 ASP B CA 1
ATOM 2159 C C . ASP B 1 124 ? 8.453 -0.528 -16.297 1 95.94 124 ASP B C 1
ATOM 2161 O O . ASP B 1 124 ? 9.016 0.568 -16.391 1 95.94 124 ASP B O 1
ATOM 2165 N N . PHE B 1 125 ? 7.898 -0.919 -15.195 1 96.06 125 PHE B N 1
ATOM 2166 C CA . PHE B 1 125 ? 7.746 -0.081 -14.008 1 96.06 125 PHE B CA 1
ATOM 2167 C C . PHE B 1 125 ? 9.102 0.263 -13.406 1 96.06 125 PHE B C 1
ATOM 2169 O O . PHE B 1 125 ? 9.297 1.361 -12.883 1 96.06 125 PHE B O 1
ATOM 2176 N N . PHE B 1 126 ? 10.062 -0.632 -13.555 1 96.38 126 PHE B N 1
ATOM 2177 C CA . PHE B 1 126 ? 11.383 -0.443 -12.953 1 96.38 126 PHE B CA 1
ATOM 2178 C C . PHE B 1 126 ? 12.422 -0.128 -14.016 1 96.38 126 PHE B C 1
ATOM 2180 O O . PHE B 1 126 ? 13.625 -0.196 -13.75 1 96.38 126 PHE B O 1
ATOM 2187 N N . SER B 1 127 ? 12.008 0.182 -15.172 1 96.44 127 SER B N 1
ATOM 2188 C CA . SER B 1 127 ? 12.914 0.398 -16.297 1 96.44 127 SER B CA 1
ATOM 2189 C C . SER B 1 127 ? 13.852 1.57 -16.031 1 96.44 127 SER B C 1
ATOM 2191 O O . SER B 1 127 ? 14.922 1.669 -16.641 1 96.44 127 SER B O 1
ATOM 2193 N N . CYS B 1 128 ? 13.492 2.451 -15.125 1 97 128 CYS B N 1
ATOM 2194 C CA . CYS B 1 128 ? 14.297 3.627 -14.805 1 97 128 CYS B CA 1
ATOM 2195 C C . CYS B 1 128 ? 15.477 3.256 -13.914 1 97 128 CYS B C 1
ATOM 2197 O O . CYS B 1 128 ? 16.391 4.055 -13.719 1 97 128 CYS B O 1
ATOM 2199 N N . LEU B 1 129 ? 15.461 2.117 -13.375 1 97.25 129 LEU B N 1
ATOM 2200 C CA . LEU B 1 129 ? 16.547 1.665 -12.5 1 97.25 129 LEU B CA 1
ATOM 2201 C C . LEU B 1 129 ? 17.516 0.775 -13.266 1 97.25 129 LEU B C 1
ATOM 2203 O O . LEU B 1 129 ? 17.109 -0.022 -14.109 1 97.25 129 LEU B O 1
ATOM 2207 N N . SER B 1 130 ? 18.844 0.897 -12.93 1 97.44 130 SER B N 1
ATOM 2208 C CA . SER B 1 130 ? 19.828 -0.075 -13.398 1 97.44 130 SER B CA 1
ATOM 2209 C C . SER B 1 130 ? 19.641 -1.424 -12.711 1 97.44 130 SER B C 1
ATOM 2211 O O . SER B 1 130 ? 18.906 -1.53 -11.734 1 97.44 130 SER B O 1
ATOM 2213 N N . GLU B 1 131 ? 20.297 -2.463 -13.266 1 95.38 131 GLU B N 1
ATOM 2214 C CA . GLU B 1 131 ? 20.234 -3.783 -12.648 1 95.38 131 GLU B CA 1
ATOM 2215 C C . GLU B 1 131 ? 20.734 -3.742 -11.211 1 95.38 131 GLU B C 1
ATOM 2217 O O . GLU B 1 131 ? 20.156 -4.379 -10.328 1 95.38 131 GLU B O 1
ATOM 2222 N N . SER B 1 132 ? 21.75 -2.965 -11.008 1 97.06 132 SER B N 1
ATOM 2223 C CA . SER B 1 132 ? 22.328 -2.832 -9.672 1 97.06 132 SER B CA 1
ATOM 2224 C C . SER B 1 132 ? 21.375 -2.096 -8.742 1 97.06 132 SER B C 1
ATOM 2226 O O . SER B 1 132 ? 21.219 -2.473 -7.574 1 97.06 132 SER B O 1
ATOM 2228 N N . GLU B 1 133 ? 20.703 -1.071 -9.234 1 97.19 133 GLU B N 1
ATOM 2229 C CA . GLU B 1 133 ? 19.719 -0.321 -8.445 1 97.19 133 GLU B CA 1
ATOM 2230 C C . GLU B 1 133 ? 18.516 -1.184 -8.094 1 97.19 133 GLU B C 1
ATOM 2232 O O . GLU B 1 133 ? 18.016 -1.123 -6.965 1 97.19 133 GLU B O 1
ATOM 2237 N N . THR B 1 134 ? 18.141 -1.973 -9.078 1 96.06 134 THR B N 1
ATOM 2238 C CA . THR B 1 134 ? 17.016 -2.857 -8.836 1 96.06 134 THR B CA 1
ATOM 2239 C C . THR B 1 134 ? 17.344 -3.881 -7.758 1 96.06 134 THR B C 1
ATOM 2241 O O . THR B 1 134 ? 16.547 -4.105 -6.84 1 96.06 134 THR B O 1
ATOM 2244 N N . SER B 1 135 ? 18.469 -4.473 -7.848 1 96.12 135 SER B N 1
ATOM 2245 C CA . SER B 1 135 ? 18.906 -5.449 -6.859 1 96.12 135 SER B CA 1
ATOM 2246 C C . SER B 1 135 ? 19 -4.824 -5.469 1 96.12 135 SER B C 1
ATOM 2248 O O . SER B 1 135 ? 18.609 -5.441 -4.48 1 96.12 135 SER B O 1
ATOM 2250 N N . GLU B 1 136 ? 19.484 -3.6 -5.422 1 96.81 136 GLU B N 1
ATOM 2251 C CA . GLU B 1 136 ? 19.594 -2.895 -4.152 1 96.81 136 GLU B CA 1
ATOM 2252 C C . GLU B 1 136 ? 18.219 -2.562 -3.578 1 96.81 136 GLU B C 1
ATOM 2254 O O . GLU B 1 136 ? 18 -2.684 -2.371 1 96.81 136 GLU B O 1
ATOM 2259 N N . PHE B 1 137 ? 17.359 -2.135 -4.441 1 96.75 137 PHE B N 1
ATOM 2260 C CA . PHE B 1 137 ? 15.984 -1.857 -4.031 1 96.75 137 PHE B CA 1
ATOM 2261 C C . PHE B 1 137 ? 15.352 -3.088 -3.391 1 96.75 137 PHE B C 1
ATOM 2263 O O . PHE B 1 137 ? 14.82 -3.01 -2.283 1 96.75 137 PHE B O 1
ATOM 2270 N N . VAL B 1 138 ? 15.484 -4.195 -4.016 1 95.5 138 VAL B N 1
ATOM 2271 C CA . VAL B 1 138 ? 14.914 -5.449 -3.543 1 95.5 138 VAL B CA 1
ATOM 2272 C C . VAL B 1 138 ? 15.562 -5.848 -2.217 1 95.5 138 VAL B C 1
ATOM 2274 O O . VAL B 1 138 ? 14.867 -6.254 -1.281 1 95.5 138 VAL B O 1
ATOM 2277 N N . ARG B 1 139 ? 16.828 -5.723 -2.15 1 96.44 139 ARG B N 1
ATOM 2278 C CA . ARG B 1 139 ? 17.547 -6.066 -0.929 1 96.44 139 ARG B CA 1
ATOM 2279 C C . ARG B 1 139 ? 17.047 -5.234 0.25 1 96.44 139 ARG B C 1
ATOM 2281 O O . ARG B 1 139 ? 16.781 -5.773 1.326 1 96.44 139 ARG B O 1
ATOM 2288 N N . LEU B 1 140 ? 16.906 -3.969 0.09 1 97 140 LEU B N 1
ATOM 2289 C CA . LEU B 1 140 ? 16.547 -3.053 1.165 1 97 140 LEU B CA 1
ATOM 2290 C C . LEU B 1 140 ? 15.109 -3.291 1.625 1 97 140 LEU B C 1
ATOM 2292 O O . LEU B 1 140 ? 14.828 -3.305 2.826 1 97 140 LEU B O 1
ATOM 2296 N N . ILE B 1 141 ? 14.195 -3.449 0.668 1 95.56 141 ILE B N 1
ATOM 2297 C CA . ILE B 1 141 ? 12.805 -3.646 1.055 1 95.56 141 ILE B CA 1
ATOM 2298 C C . ILE B 1 141 ? 12.656 -4.973 1.795 1 95.56 141 ILE B C 1
ATOM 2300 O O . ILE B 1 141 ? 11.875 -5.082 2.74 1 95.56 141 ILE B O 1
ATOM 2304 N N . ARG B 1 142 ? 13.398 -5.98 1.373 1 94.94 142 ARG B N 1
ATOM 2305 C CA . ARG B 1 142 ? 13.352 -7.27 2.059 1 94.94 142 ARG B CA 1
ATOM 2306 C C . ARG B 1 142 ? 13.938 -7.16 3.465 1 94.94 142 ARG B C 1
ATOM 2308 O O . ARG B 1 142 ? 13.391 -7.727 4.414 1 94.94 142 ARG B O 1
ATOM 2315 N N . LYS B 1 143 ? 15.016 -6.465 3.604 1 95.88 143 LYS B N 1
ATOM 2316 C CA . LYS B 1 143 ? 15.648 -6.27 4.902 1 95.88 143 LYS B CA 1
ATOM 2317 C C . LYS B 1 143 ? 14.695 -5.598 5.887 1 95.88 143 LYS B C 1
ATOM 2319 O O . LYS B 1 143 ? 14.547 -6.059 7.02 1 95.88 143 LYS B O 1
ATOM 2324 N N . VAL B 1 144 ? 14.016 -4.551 5.461 1 96.25 144 VAL B N 1
ATOM 2325 C CA . VAL B 1 144 ? 13.086 -3.811 6.309 1 96.25 144 VAL B CA 1
ATOM 2326 C C . VAL B 1 144 ? 11.891 -4.695 6.66 1 96.25 144 VAL B C 1
ATOM 2328 O O . VAL B 1 144 ? 11.461 -4.742 7.816 1 96.25 144 VAL B O 1
ATOM 2331 N N . THR B 1 145 ? 11.375 -5.367 5.605 1 94.94 145 THR B N 1
ATOM 2332 C CA . THR B 1 145 ? 10.195 -6.199 5.809 1 94.94 145 THR B CA 1
ATOM 2333 C C . THR B 1 145 ? 10.508 -7.344 6.77 1 94.94 145 THR B C 1
ATOM 2335 O O . THR B 1 145 ? 9.727 -7.617 7.688 1 94.94 145 THR B O 1
ATOM 2338 N N . LEU B 1 146 ? 11.617 -7.965 6.645 1 93.5 146 LEU B N 1
ATOM 2339 C CA . LEU B 1 146 ? 12 -9.094 7.488 1 93.5 146 LEU B CA 1
ATOM 2340 C C . LEU B 1 146 ? 12.266 -8.633 8.914 1 93.5 146 LEU B C 1
ATOM 2342 O O . LEU B 1 146 ? 11.953 -9.352 9.867 1 93.5 146 LEU B O 1
ATOM 2346 N N . ALA B 1 147 ? 12.852 -7.465 9.094 1 94.25 147 ALA B N 1
ATOM 2347 C CA . ALA B 1 147 ? 13.148 -6.93 10.422 1 94.25 147 ALA B CA 1
ATOM 2348 C C . ALA B 1 147 ? 11.875 -6.605 11.188 1 94.25 147 ALA B C 1
ATOM 2350 O O . ALA B 1 147 ? 11.867 -6.602 12.422 1 94.25 147 ALA B O 1
ATOM 2351 N N . ASN B 1 148 ? 10.789 -6.293 10.438 1 92 148 ASN B N 1
ATOM 2352 C CA . ASN B 1 148 ? 9.555 -5.891 11.094 1 92 148 ASN B CA 1
ATOM 2353 C C . ASN B 1 148 ? 8.547 -7.039 11.148 1 92 148 ASN B C 1
ATOM 2355 O O . ASN B 1 148 ? 7.477 -6.902 11.742 1 92 148 ASN B O 1
ATOM 2359 N N . HIS B 1 149 ? 8.734 -8.133 10.352 1 77.12 149 HIS B N 1
ATOM 2360 C CA . HIS B 1 149 ? 7.855 -9.297 10.305 1 77.12 149 HIS B CA 1
ATOM 2361 C C . HIS B 1 149 ? 7.863 -10.039 11.641 1 77.12 149 HIS B C 1
ATOM 2363 O O . HIS B 1 149 ? 6.871 -10.672 12.008 1 77.12 149 HIS B O 1
ATOM 2369 N N . ASP B 1 150 ? 8.883 -9.852 12.648 1 56.09 150 ASP B N 1
ATOM 2370 C CA . ASP B 1 150 ? 8.875 -10.641 13.875 1 56.09 150 ASP B CA 1
ATOM 2371 C C . ASP B 1 150 ? 7.785 -10.156 14.828 1 56.09 150 ASP B C 1
ATOM 2373 O O . ASP B 1 150 ? 7.52 -8.961 14.922 1 56.09 150 ASP B O 1
#

Foldseek 3Di:
DPPDFPDPDPVLSPDPVSVVVVLVVVLQVVLQVLQVVVPADHPLLLLLLVVQVVDPFDWLVVSCVSSVHDSVVSVVSVVVCVVVVQKDWDADPVHRVTITIHGDPVVVVRSVVSVVSSVVSVCVSCVVDDPVRVVVVVVVVCVVCVVPVD/DPPDFPDPDPVLSPDPVSVVVVLVVVLQVVLQVLQVVVPADHPLLLQLLVVQVVDPFDWLVVSCVSSVHDSVVSVVSVVVCVVVVQKDWDADPVHRVTITIHGDPVVVVRSVVSVVSSVVSVCVSCVVDDPVRVVVVVVVVCVVCVVPVD

Nearest PDB structures (foldseek):
  4zzl-assembly1_B  TM=9.543E-01  e=8.733E-10  Pseudomonas aeruginosa
  4fht-assembly1_A  TM=8.524E-01  e=5.050E-09  Streptomyces coelicolor A3(2)
  7kfq-assembly1_A  TM=7.451E-01  e=3.692E-09  Variovorax paradoxus
  7kua-assembly1_A-2  TM=8.179E-01  e=2.921E-08  Pseudomonas putida
  5cyv-assembly1_B  TM=8.292E-01  e=1.160E-07  Rhodococcus jostii 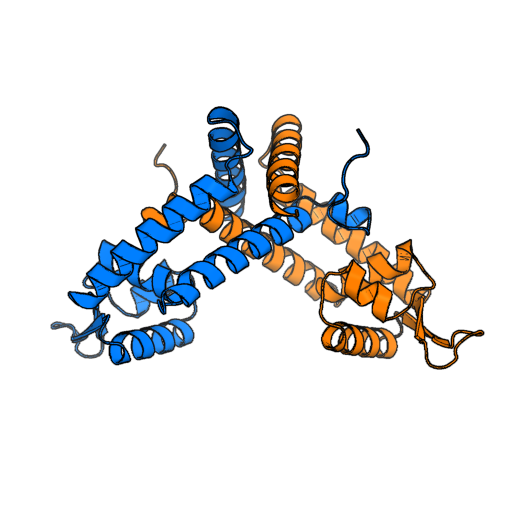RHA1

Secondary structure (DSSP, 8-state):
-----S-SSHHHHT-HHHHHHHHHHHHHHHHHHHHHHTT---HHHHHHHHHHHHH-SEEHHHHHHHTT--HHHHHHHHHHHHHTTSEEEEE-SS-TTSEEEEE-HHHHHHHHHHHHHHHHHHHHHTTTS-HHHHHHHHHHHHHHHHHHH-/-----S-SSHHHHT-HHHHHHHHHHHHHHHHHHHHHHTT---HHHHHHHHHHHHH-SEEHHHHHHHTT--HHHHHHHHHHHHHTTSEEEEE-SS-TTSEEEEE-HHHHHHHHHHHHHHHHHHHHHTTTS-HHHHHHHHHHHHHHHHHHH-